Protein AF-A0A0F3M8D0-F1 (afdb_monomer)

Secondary structure (DSSP, 8-state):
-PPP---EEEEEEEEEESSSSEEEEEEEEEEEEE---------GGGSSSSSS---------------------EEEEEEEEEEEEEEEEEEETTEEEEEEEEEEEEEEEEEETTEEEEEEEEEEEEEEEEEEEEEETTEEEEEEEEEEEEPPEEP---SS-----PPEE---EEEEEEEEEE--

pLDDT: mean 71.81, std 22.89, range [28.23, 97.31]

Organism: NCBI:txid1359184

Foldseek 3Di:
DDPDPDKDKDKDWDWDDPDPFKIKIKMKMKIWFPDDQFPPPPPPVPPPPPPDDDDDDDDDDPDDDPVVVPRFRDTKIKIKIKIKMKGFDDDDDQKTKIKIKIKIKMFMWDDTRHFGADTDIWIKIKIKIWMWGCPDPQKIKIKMKMWIFTFWGWTDHPDDDDDDDTDTGGPTDIDIDIDMGGDD

Sequence (184 aa):
MSLTNFSFGIGGSLGAYVNRYFRTEVGAMWLFDITTKPEQSVSNSQKEQQQAGGNDNDLDNNNNSNHKLDSSLLSLNSGVLALRCYLNLIKLGPVS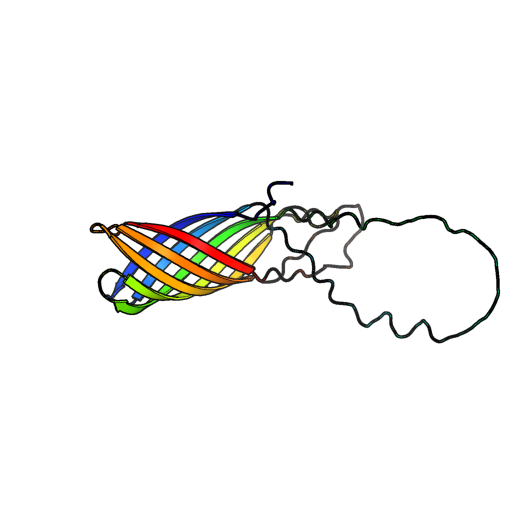IFAGGGVGASYTGGTIEQHKIDYKVGFYKEAMAGISAEVIDEVHLDVEYRYMWIGSITGEDVKDKPYDNFKTYDLNGHTLSLSVRFSF

Structure (mmCIF, N/CA/C/O backbone):
data_AF-A0A0F3M8D0-F1
#
_entry.id   AF-A0A0F3M8D0-F1
#
loop_
_atom_site.group_PDB
_atom_site.id
_atom_site.type_symbol
_atom_site.label_atom_id
_atom_site.label_alt_id
_atom_site.label_comp_id
_atom_site.label_asym_id
_atom_site.label_entity_id
_atom_site.label_seq_id
_atom_site.pdbx_PDB_ins_code
_atom_site.Cartn_x
_atom_site.Cartn_y
_atom_site.Cartn_z
_atom_site.occupancy
_atom_site.B_iso_or_equiv
_atom_site.auth_seq_id
_atom_site.auth_comp_id
_atom_site.auth_asym_id
_atom_site.auth_atom_id
_atom_site.pdbx_PDB_model_num
ATOM 1 N N . MET A 1 1 ? 24.464 20.848 1.822 1.00 29.20 1 MET A N 1
ATOM 2 C CA . MET A 1 1 ? 23.536 19.833 2.363 1.00 29.20 1 MET A CA 1
ATOM 3 C C . MET A 1 1 ? 22.336 19.815 1.426 1.00 29.20 1 MET A C 1
ATOM 5 O O . MET A 1 1 ? 21.530 20.729 1.486 1.00 29.20 1 MET A O 1
ATOM 9 N N . SER A 1 2 ? 22.315 18.907 0.446 1.00 28.91 2 SER A N 1
ATOM 10 C CA . SER A 1 2 ? 21.188 18.810 -0.494 1.00 28.91 2 SER A CA 1
ATOM 11 C C . SER A 1 2 ? 20.011 18.198 0.252 1.00 28.91 2 SER A C 1
ATOM 13 O O . SER A 1 2 ? 20.198 17.143 0.859 1.00 28.91 2 SER A O 1
ATOM 15 N N . LEU A 1 3 ? 18.839 18.843 0.227 1.00 37.53 3 LEU A N 1
ATOM 16 C CA . LEU A 1 3 ? 17.599 18.171 0.608 1.00 37.53 3 LEU A CA 1
ATOM 17 C C . LEU A 1 3 ? 17.501 16.910 -0.255 1.00 37.53 3 LEU A C 1
ATOM 19 O O . LEU A 1 3 ? 17.584 16.962 -1.479 1.00 37.53 3 LEU A O 1
ATOM 23 N N . THR A 1 4 ? 17.477 15.777 0.424 1.00 44.28 4 THR A N 1
ATOM 24 C CA . THR A 1 4 ? 17.427 14.429 -0.125 1.00 44.28 4 THR A CA 1
ATOM 25 C C . THR A 1 4 ? 16.233 14.266 -1.058 1.00 44.28 4 THR A C 1
ATOM 27 O O . THR A 1 4 ? 15.103 14.502 -0.638 1.00 44.28 4 THR A O 1
ATOM 30 N N . ASN A 1 5 ? 16.487 13.807 -2.287 1.00 54.22 5 ASN A N 1
ATOM 31 C CA . ASN A 1 5 ? 15.474 13.235 -3.172 1.00 54.22 5 ASN A CA 1
ATOM 32 C C . ASN A 1 5 ? 14.874 12.005 -2.471 1.00 54.22 5 ASN A C 1
ATOM 34 O O . ASN A 1 5 ? 15.439 10.914 -2.533 1.00 54.22 5 ASN A O 1
ATOM 38 N N . PHE A 1 6 ? 13.796 12.198 -1.714 1.00 60.09 6 PHE A N 1
ATOM 39 C CA . PHE A 1 6 ? 13.052 11.116 -1.080 1.00 60.09 6 PHE A CA 1
ATOM 40 C C . PHE A 1 6 ? 11.869 10.774 -1.977 1.00 60.09 6 PHE A C 1
ATOM 42 O O . PHE A 1 6 ? 11.037 11.638 -2.247 1.00 60.09 6 PHE A O 1
ATOM 49 N N . SER A 1 7 ? 11.799 9.528 -2.442 1.00 73.31 7 SER A N 1
ATOM 50 C CA . SER A 1 7 ? 10.655 9.043 -3.211 1.00 73.31 7 SER A CA 1
ATOM 51 C C . SER A 1 7 ? 9.395 9.148 -2.356 1.00 73.31 7 SER A C 1
ATOM 53 O O . SER A 1 7 ? 9.340 8.600 -1.254 1.00 73.31 7 SER A O 1
ATOM 55 N N . PHE A 1 8 ? 8.378 9.844 -2.849 1.00 81.62 8 PHE A N 1
ATOM 56 C CA . PHE A 1 8 ? 7.106 9.998 -2.151 1.00 81.62 8 PHE A CA 1
ATOM 57 C C . PHE A 1 8 ? 5.952 9.679 -3.091 1.00 81.62 8 PHE A C 1
ATOM 59 O O . PHE A 1 8 ? 6.097 9.666 -4.312 1.00 81.62 8 PHE A O 1
ATOM 66 N N . GLY A 1 9 ? 4.788 9.408 -2.517 1.00 84.00 9 GLY A N 1
ATOM 67 C CA . GLY A 1 9 ? 3.586 9.163 -3.290 1.00 84.00 9 GLY A CA 1
ATOM 68 C C . GLY A 1 9 ? 2.357 9.734 -2.624 1.00 84.00 9 GLY A C 1
ATOM 69 O O . GLY A 1 9 ? 2.339 9.975 -1.418 1.00 84.00 9 GLY A O 1
ATOM 70 N N . ILE A 1 10 ? 1.330 9.949 -3.435 1.00 87.69 10 ILE A N 1
ATOM 71 C CA . ILE A 1 10 ? 0.025 10.433 -2.998 1.00 87.69 10 ILE A CA 1
ATOM 72 C C . ILE A 1 10 ? -1.014 9.464 -3.535 1.00 87.69 10 ILE A C 1
ATOM 74 O O . ILE A 1 10 ? -0.941 9.025 -4.682 1.00 87.69 10 ILE A O 1
ATOM 78 N N . GLY A 1 11 ? -1.978 9.109 -2.699 1.00 90.94 11 GLY A N 1
ATOM 79 C CA . GLY A 1 11 ? -3.020 8.175 -3.073 1.00 90.94 11 GLY A CA 1
ATOM 80 C C . GLY A 1 11 ? -4.259 8.326 -2.217 1.00 90.94 11 GLY A C 1
ATOM 81 O O . GLY A 1 11 ? -4.291 9.095 -1.258 1.00 90.94 11 GLY A O 1
ATOM 82 N N . GLY A 1 12 ? -5.270 7.554 -2.582 1.00 92.44 12 GLY A N 1
ATOM 83 C CA . GLY A 1 12 ? -6.511 7.416 -1.843 1.00 92.44 12 GLY A CA 1
ATOM 84 C C . GLY A 1 12 ? -7.068 6.013 -2.023 1.00 92.44 12 GLY A C 1
ATOM 85 O O . GLY A 1 12 ? -6.749 5.318 -2.993 1.00 92.44 12 GLY A O 1
ATOM 86 N N . SER A 1 13 ? -7.894 5.587 -1.079 1.00 94.00 13 SER A N 1
ATOM 87 C CA . SER A 1 13 ? -8.647 4.345 -1.178 1.00 94.00 13 SER A CA 1
ATOM 88 C C . SER A 1 13 ? -10.097 4.565 -0.788 1.00 94.00 13 SER A C 1
ATOM 90 O O . SER A 1 13 ? -10.433 5.484 -0.042 1.00 94.00 13 SER A O 1
ATOM 92 N N . LEU A 1 14 ? -10.959 3.718 -1.339 1.00 95.19 14 LEU A N 1
ATOM 93 C CA . LEU A 1 14 ? -12.348 3.587 -0.944 1.00 95.19 14 LEU A CA 1
ATOM 94 C C . LEU A 1 14 ? -12.564 2.152 -0.487 1.00 95.19 14 LEU A C 1
ATOM 96 O O . LEU A 1 14 ? -12.151 1.206 -1.163 1.00 95.19 14 LEU A O 1
ATOM 100 N N . GLY A 1 15 ? -13.203 1.990 0.662 1.00 93.25 15 GLY A N 1
ATOM 101 C CA . GLY A 1 15 ? -13.367 0.691 1.282 1.00 93.25 15 GLY A CA 1
ATOM 102 C C . GLY A 1 15 ? -14.710 0.503 1.945 1.00 93.25 15 GLY A C 1
ATOM 103 O O . GLY A 1 15 ? -15.451 1.452 2.179 1.00 93.25 15 GLY A O 1
ATOM 104 N N . ALA A 1 16 ? -14.992 -0.753 2.259 1.00 93.19 16 ALA A N 1
ATOM 105 C CA . ALA A 1 16 ? -16.169 -1.163 2.998 1.00 93.19 16 ALA A CA 1
ATOM 106 C C . ALA A 1 16 ? -15.775 -2.156 4.091 1.00 93.19 16 ALA A C 1
ATOM 108 O O . ALA A 1 16 ? -14.935 -3.041 3.889 1.00 93.19 16 ALA A O 1
ATOM 109 N N . TYR A 1 17 ? -16.416 -2.023 5.248 1.00 90.25 17 TYR A N 1
ATOM 110 C CA . TYR A 1 17 ? -16.380 -3.048 6.279 1.00 90.25 17 TYR A CA 1
ATOM 111 C C . TYR A 1 17 ? -17.356 -4.154 5.898 1.00 90.25 17 TYR A C 1
ATOM 113 O O . TYR A 1 17 ? -18.564 -3.944 5.843 1.00 90.25 17 TYR A O 1
ATOM 121 N N . VAL A 1 18 ? -16.832 -5.351 5.651 1.00 91.00 18 VAL A N 1
ATOM 122 C CA . VAL A 1 18 ? -17.667 -6.544 5.453 1.00 91.00 18 VAL A CA 1
ATOM 123 C C . VAL A 1 18 ? -18.193 -7.028 6.805 1.00 91.00 18 VAL A C 1
ATOM 125 O O . VAL A 1 18 ? -19.304 -7.538 6.909 1.00 91.00 18 VAL A O 1
ATOM 128 N N . ASN A 1 19 ? -17.386 -6.875 7.859 1.00 89.75 19 ASN A N 1
ATOM 129 C CA . ASN A 1 19 ? -17.785 -7.074 9.249 1.00 89.75 19 ASN A CA 1
ATOM 130 C C . ASN A 1 19 ? -16.897 -6.226 10.182 1.00 89.75 19 ASN A C 1
ATOM 132 O O . ASN A 1 19 ? -16.018 -5.500 9.720 1.00 89.75 19 ASN A O 1
ATOM 136 N N . ARG A 1 20 ? -17.080 -6.344 11.508 1.00 83.19 20 ARG A N 1
ATOM 137 C CA . ARG A 1 20 ? -16.347 -5.518 12.494 1.00 83.19 20 ARG A CA 1
ATOM 138 C C . ARG A 1 20 ? -14.819 -5.672 12.462 1.00 83.19 20 ARG A C 1
ATOM 140 O O . ARG A 1 20 ? -14.108 -4.839 13.017 1.00 83.19 20 ARG A O 1
ATOM 147 N N . TYR A 1 21 ? -14.318 -6.762 11.891 1.00 87.62 21 TYR A N 1
ATOM 148 C CA . TYR A 1 21 ? -12.895 -7.081 11.844 1.00 87.62 21 TYR A CA 1
ATOM 149 C C . TYR A 1 21 ? -12.317 -7.023 10.440 1.00 87.62 21 TYR A C 1
ATOM 151 O O . TYR A 1 21 ? -11.113 -6.845 10.306 1.00 87.62 21 TYR A O 1
ATOM 159 N N . PHE A 1 22 ? -13.149 -7.213 9.420 1.00 92.31 22 PHE A N 1
ATOM 160 C CA . PHE A 1 22 ? -12.710 -7.379 8.048 1.00 92.31 22 PHE A CA 1
ATOM 161 C C . PHE A 1 22 ? -13.164 -6.211 7.182 1.00 92.31 22 PHE A C 1
ATOM 163 O O . PHE A 1 22 ? -14.362 -5.934 7.062 1.00 92.31 22 PHE A O 1
ATOM 170 N N . ARG A 1 23 ? -12.192 -5.564 6.547 1.00 93.06 23 ARG A N 1
ATOM 171 C CA . ARG A 1 23 ? -12.390 -4.438 5.636 1.00 93.06 23 ARG A CA 1
ATOM 172 C C . ARG A 1 23 ? -11.741 -4.747 4.298 1.00 93.06 23 ARG A C 1
ATOM 174 O O . ARG A 1 23 ? -10.620 -5.246 4.255 1.00 93.06 23 ARG A O 1
ATOM 181 N N . THR A 1 24 ? -12.422 -4.403 3.219 1.00 95.94 24 THR A N 1
ATOM 182 C CA . THR A 1 24 ? -11.886 -4.472 1.857 1.00 95.94 24 THR A CA 1
ATOM 183 C C . THR A 1 24 ? -11.753 -3.072 1.290 1.00 95.94 24 THR A C 1
ATOM 185 O O . THR A 1 24 ? -12.642 -2.253 1.513 1.00 95.94 24 THR A O 1
ATOM 188 N N . GLU A 1 25 ? -10.694 -2.801 0.537 1.00 95.19 25 GLU A N 1
ATOM 189 C CA . GLU A 1 25 ? -10.463 -1.499 -0.089 1.00 95.19 25 GLU A CA 1
ATOM 190 C C . GLU A 1 25 ? -10.003 -1.634 -1.537 1.00 95.19 25 GLU A C 1
ATOM 192 O O . GLU A 1 25 ? -9.261 -2.551 -1.883 1.00 95.19 25 GLU A O 1
ATOM 197 N N . VAL A 1 26 ? -10.395 -0.673 -2.367 1.00 95.44 26 VAL A N 1
ATOM 198 C CA . VAL A 1 26 ? -9.772 -0.403 -3.662 1.00 95.44 26 VAL A CA 1
ATOM 199 C C . VAL A 1 26 ? -9.043 0.925 -3.544 1.00 95.44 26 VAL A C 1
ATOM 201 O O . VAL A 1 26 ? -9.634 1.924 -3.138 1.00 95.44 26 VAL A O 1
ATOM 204 N N . GLY A 1 27 ? -7.756 0.944 -3.870 1.00 92.25 27 GLY A N 1
ATOM 205 C CA . GLY A 1 27 ? -6.929 2.136 -3.739 1.00 92.25 27 GLY A CA 1
ATOM 206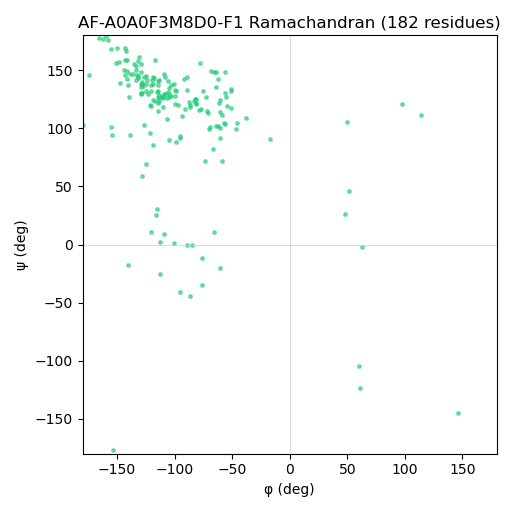 C C . GLY A 1 27 ? -6.102 2.413 -4.975 1.00 92.25 27 GLY A C 1
ATOM 207 O O . GLY A 1 27 ? -5.624 1.488 -5.627 1.00 92.25 27 GLY A O 1
ATOM 208 N N . ALA A 1 28 ? -5.903 3.695 -5.255 1.00 91.50 28 ALA A N 1
ATOM 209 C CA . ALA A 1 28 ? -4.980 4.168 -6.269 1.00 91.50 28 ALA A CA 1
ATOM 210 C C . ALA A 1 28 ? -3.913 5.054 -5.622 1.00 91.50 28 ALA A C 1
ATOM 212 O O . ALA A 1 28 ? -4.196 5.834 -4.710 1.00 91.50 28 ALA A O 1
ATOM 213 N N . MET A 1 29 ? -2.676 4.935 -6.083 1.00 88.19 29 MET A N 1
ATOM 214 C CA . MET A 1 29 ? -1.549 5.728 -5.611 1.00 88.19 29 MET A CA 1
ATOM 215 C C . MET A 1 29 ? -0.659 6.096 -6.787 1.00 88.19 29 MET A C 1
ATOM 217 O O . MET A 1 29 ? -0.443 5.288 -7.684 1.00 88.19 29 MET A O 1
ATOM 221 N N . TRP A 1 30 ? -0.118 7.303 -6.765 1.00 85.12 30 TRP A N 1
ATOM 222 C CA . TRP A 1 30 ? 0.943 7.718 -7.664 1.00 85.12 30 TRP A CA 1
ATOM 223 C C . TRP A 1 30 ? 2.243 7.861 -6.881 1.00 85.12 30 TRP A C 1
ATOM 225 O O . TRP A 1 30 ? 2.263 8.516 -5.840 1.00 85.12 30 TRP A O 1
ATOM 235 N N . LEU A 1 31 ? 3.311 7.241 -7.371 1.00 82.25 31 LEU A N 1
ATOM 236 C CA . LEU A 1 31 ? 4.656 7.265 -6.806 1.00 82.25 31 LEU A CA 1
ATOM 237 C C . LEU A 1 31 ? 5.569 8.115 -7.694 1.00 82.25 31 LEU A C 1
ATOM 239 O O . LEU A 1 31 ? 5.634 7.889 -8.906 1.00 82.25 31 LEU A O 1
ATOM 243 N N . PHE A 1 32 ? 6.281 9.054 -7.075 1.00 79.06 32 PHE A N 1
ATOM 244 C CA . PHE A 1 32 ? 7.227 9.958 -7.718 1.00 79.06 32 PHE A CA 1
ATOM 245 C C . PHE A 1 32 ? 8.671 9.605 -7.359 1.00 79.06 32 PHE A C 1
ATOM 247 O O . PHE A 1 32 ? 8.967 9.234 -6.218 1.00 79.06 32 PHE A O 1
ATOM 254 N N . ASP A 1 33 ? 9.564 9.772 -8.334 1.00 70.38 33 ASP A N 1
ATOM 255 C CA . ASP A 1 33 ? 11.021 9.732 -8.163 1.00 70.38 33 ASP A CA 1
ATOM 256 C C . ASP A 1 33 ? 11.533 8.487 -7.427 1.00 70.38 33 ASP A C 1
ATOM 258 O O . ASP A 1 33 ? 12.364 8.574 -6.517 1.00 70.38 33 ASP A O 1
ATOM 262 N N . ILE A 1 34 ? 11.038 7.305 -7.814 1.00 68.94 34 ILE A N 1
ATOM 263 C CA . ILE A 1 34 ? 11.470 6.020 -7.252 1.00 68.94 34 ILE A CA 1
ATOM 264 C C . ILE A 1 34 ? 12.952 5.821 -7.596 1.00 68.94 34 ILE A C 1
ATOM 266 O O . ILE A 1 34 ? 13.304 5.469 -8.722 1.00 68.94 34 ILE A O 1
ATOM 270 N N . THR A 1 35 ? 13.821 6.069 -6.615 1.00 62.62 35 THR A N 1
ATOM 271 C CA . THR A 1 35 ? 15.276 5.988 -6.770 1.00 62.62 35 THR A CA 1
ATOM 272 C C . THR A 1 35 ? 15.770 4.715 -6.089 1.00 62.62 35 THR A C 1
ATOM 274 O O . THR A 1 35 ? 16.079 4.707 -4.900 1.00 62.62 35 THR A O 1
ATOM 277 N N . THR A 1 36 ? 15.833 3.609 -6.823 1.00 56.06 36 THR A N 1
ATOM 278 C CA . THR A 1 36 ? 16.549 2.400 -6.394 1.00 56.06 36 THR A CA 1
ATOM 279 C C . THR A 1 36 ? 17.995 2.422 -6.898 1.00 56.06 36 THR A C 1
ATOM 281 O O . THR A 1 36 ? 18.307 2.891 -7.990 1.00 56.06 36 THR A O 1
ATOM 284 N N . LYS A 1 37 ? 18.934 1.936 -6.086 1.00 53.50 37 LYS A N 1
ATOM 285 C CA . LYS A 1 37 ? 20.252 1.581 -6.618 1.00 53.50 37 LYS A CA 1
ATOM 286 C C . LYS A 1 37 ? 20.087 0.197 -7.240 1.00 53.50 37 LYS A C 1
ATOM 288 O O . LYS A 1 37 ? 19.665 -0.695 -6.504 1.00 53.50 37 LYS A O 1
ATOM 293 N N . PRO A 1 38 ? 20.363 -0.003 -8.540 1.00 50.06 38 PRO A N 1
ATOM 294 C CA . PRO A 1 38 ? 20.342 -1.342 -9.098 1.00 50.06 38 PRO A CA 1
ATOM 295 C C . PRO A 1 38 ? 21.392 -2.168 -8.355 1.00 50.06 38 PRO A C 1
ATOM 297 O O . PRO A 1 38 ? 22.588 -1.886 -8.436 1.00 50.06 38 PRO A O 1
ATOM 300 N N . GLU A 1 39 ? 20.948 -3.167 -7.597 1.00 42.53 39 GLU A N 1
ATOM 301 C CA . GLU A 1 39 ? 21.851 -4.184 -7.084 1.00 42.53 39 GLU A CA 1
ATOM 302 C C . GLU A 1 39 ? 22.273 -4.994 -8.310 1.00 42.53 39 GLU A C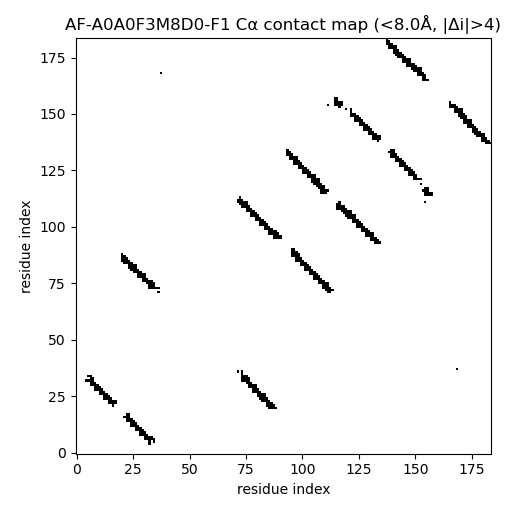 1
ATOM 304 O O . GLU A 1 39 ? 21.499 -5.772 -8.869 1.00 42.53 39 GLU A O 1
ATOM 309 N N . GLN A 1 40 ? 23.462 -4.698 -8.839 1.00 39.59 40 GLN A N 1
ATOM 310 C CA . GLN A 1 40 ? 24.031 -5.493 -9.913 1.00 39.59 40 GLN A CA 1
ATOM 311 C C . GLN A 1 40 ? 24.236 -6.898 -9.353 1.00 39.59 40 GLN A C 1
ATOM 313 O O . GLN A 1 40 ? 25.179 -7.149 -8.604 1.00 39.59 40 GLN A O 1
ATOM 318 N N . SER A 1 41 ? 23.337 -7.813 -9.707 1.00 36.00 41 SER A N 1
ATOM 319 C CA . SER A 1 41 ? 23.579 -9.239 -9.589 1.00 36.00 41 SER A CA 1
ATOM 320 C C . SER A 1 41 ? 24.850 -9.526 -10.377 1.00 36.00 41 SER A C 1
ATOM 322 O O . SER A 1 41 ? 24.876 -9.478 -11.607 1.00 36.00 41 SER A O 1
ATOM 324 N N . VAL A 1 42 ? 25.946 -9.716 -9.644 1.00 32.16 42 VAL A N 1
ATOM 325 C CA . VAL A 1 42 ? 27.249 -10.057 -10.199 1.00 32.16 42 VAL A CA 1
ATOM 326 C C . VAL A 1 42 ? 27.053 -11.340 -10.995 1.00 32.16 42 VAL A C 1
ATOM 328 O O . VAL A 1 42 ? 26.867 -12.418 -10.432 1.00 32.16 42 VAL A O 1
ATOM 331 N N . SER A 1 43 ? 27.031 -11.206 -12.319 1.00 31.08 43 SER A N 1
ATOM 332 C CA . SER A 1 43 ? 27.084 -12.342 -13.222 1.00 31.08 43 SER A CA 1
ATOM 333 C C . SER A 1 43 ? 28.383 -13.084 -12.924 1.00 31.08 43 SER A C 1
ATOM 335 O O . SER A 1 43 ? 29.477 -12.578 -13.172 1.00 31.08 43 SER A O 1
ATOM 337 N N . ASN A 1 44 ? 28.266 -14.289 -12.368 1.00 35.81 44 ASN A N 1
ATOM 33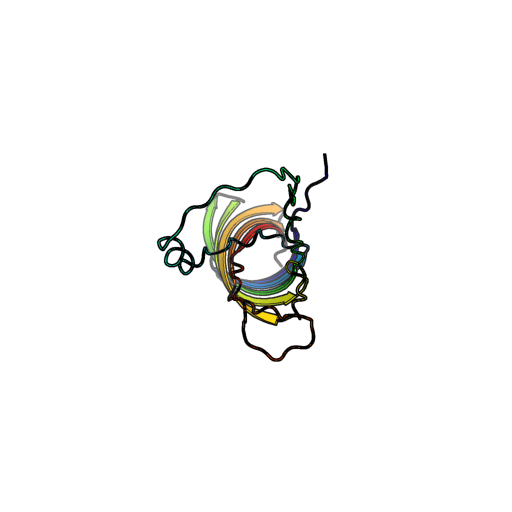8 C CA . ASN A 1 44 ? 29.395 -15.173 -12.072 1.00 35.81 44 ASN A CA 1
ATOM 339 C C . ASN A 1 44 ? 30.120 -15.682 -13.336 1.00 35.81 44 ASN A C 1
ATOM 341 O O . ASN A 1 44 ? 30.975 -16.556 -13.239 1.00 35.81 44 ASN A O 1
ATOM 345 N N . SER A 1 45 ? 29.841 -15.135 -14.520 1.00 36.97 45 SER A N 1
ATOM 346 C CA . SER A 1 45 ? 30.451 -15.564 -15.780 1.00 36.97 45 SER A CA 1
ATOM 347 C C . SER A 1 45 ? 31.807 -14.915 -16.093 1.00 36.97 45 SER A C 1
ATOM 349 O O . SER A 1 45 ? 32.397 -15.243 -17.115 1.00 36.97 45 SER A O 1
ATOM 351 N N . GLN A 1 46 ? 32.341 -14.022 -15.248 1.00 36.62 46 GLN A N 1
ATOM 352 C CA . GLN A 1 46 ? 33.644 -13.371 -15.495 1.00 36.62 46 GLN A CA 1
ATOM 353 C C . GLN A 1 46 ? 34.837 -13.954 -14.716 1.00 36.62 46 GLN A C 1
ATOM 355 O O . GLN A 1 46 ? 35.956 -13.477 -14.887 1.00 36.62 46 GLN A O 1
ATOM 360 N N . LYS A 1 47 ? 34.656 -15.003 -13.900 1.00 36.00 47 LYS A N 1
ATOM 361 C CA . LYS A 1 47 ? 35.766 -15.600 -13.126 1.00 36.00 47 LYS A CA 1
ATOM 362 C C . LYS A 1 47 ? 36.554 -16.719 -13.818 1.00 36.00 47 LYS A C 1
ATOM 364 O O . LYS A 1 47 ? 37.531 -17.174 -13.238 1.00 36.00 47 LYS A O 1
ATOM 369 N N . GLU A 1 48 ? 36.222 -17.115 -15.047 1.00 34.72 48 GLU A N 1
ATOM 370 C CA . GLU A 1 48 ? 36.912 -18.236 -15.723 1.00 34.72 48 GLU A CA 1
ATOM 371 C C . GLU A 1 48 ? 37.831 -17.856 -16.900 1.00 34.72 48 GLU A C 1
ATOM 373 O O . GLU A 1 48 ? 38.361 -18.744 -17.557 1.00 34.72 48 GLU A O 1
ATOM 378 N N . GLN A 1 49 ? 38.118 -16.570 -17.154 1.00 37.56 49 GLN A N 1
ATOM 379 C CA . GLN A 1 49 ? 39.039 -16.182 -18.247 1.00 37.56 49 GLN A CA 1
ATOM 380 C C . GLN A 1 49 ? 40.287 -15.377 -17.846 1.00 37.56 49 GLN A C 1
ATOM 382 O O . GLN A 1 4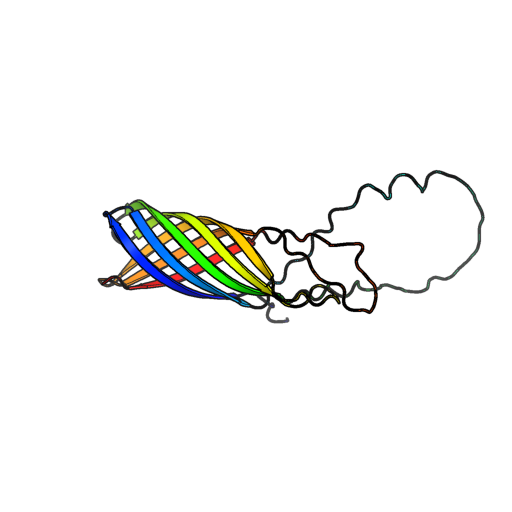9 ? 41.018 -14.925 -18.719 1.00 37.56 49 GLN A O 1
ATOM 387 N N . GLN A 1 50 ? 40.612 -15.249 -16.555 1.00 39.66 50 GLN A N 1
ATOM 388 C CA . GLN A 1 50 ? 41.844 -14.566 -16.101 1.00 39.66 50 GLN A CA 1
ATOM 389 C C . GLN A 1 50 ? 42.854 -15.480 -15.386 1.00 39.66 50 GLN A C 1
ATOM 391 O O . GLN A 1 50 ? 43.631 -15.036 -14.546 1.00 39.66 50 GLN A O 1
ATOM 396 N N . GLN A 1 51 ? 42.894 -16.762 -15.749 1.00 37.88 51 GLN A N 1
ATOM 397 C CA . GLN A 1 51 ? 44.001 -17.661 -15.399 1.00 37.88 51 GLN A CA 1
ATOM 398 C C . GLN A 1 51 ? 44.540 -18.368 -16.646 1.00 37.88 51 GLN A C 1
ATOM 400 O O . GLN A 1 51 ? 44.545 -19.588 -16.741 1.00 37.88 51 GLN A O 1
ATOM 405 N N . ALA A 1 52 ? 45.006 -17.594 -17.625 1.00 36.72 52 ALA A N 1
ATOM 406 C CA . ALA A 1 52 ? 45.878 -18.123 -18.666 1.00 36.72 52 ALA A CA 1
ATOM 407 C C . ALA A 1 52 ? 46.766 -17.020 -19.264 1.00 36.72 52 ALA A C 1
ATOM 409 O O . ALA A 1 52 ? 46.377 -16.352 -20.212 1.00 36.72 52 ALA A O 1
ATOM 410 N N . GLY A 1 53 ? 47.985 -16.898 -18.728 1.00 30.34 53 GLY A N 1
ATOM 411 C CA . GLY A 1 53 ? 49.176 -16.599 -19.532 1.00 30.34 53 GLY A CA 1
ATOM 412 C C . GLY A 1 53 ? 49.665 -15.148 -19.627 1.00 30.34 53 GLY A C 1
ATOM 413 O O . GLY A 1 53 ? 49.010 -14.304 -20.222 1.00 30.34 53 GLY A O 1
ATOM 414 N N . GLY A 1 54 ? 50.916 -14.943 -19.191 1.00 28.23 54 GLY A N 1
ATOM 415 C CA . GLY A 1 54 ? 51.883 -14.101 -19.911 1.00 28.23 54 GLY A CA 1
ATOM 416 C C . GLY A 1 54 ? 52.342 -12.818 -19.216 1.00 28.23 54 GLY A C 1
ATOM 417 O O . GLY A 1 54 ? 51.576 -11.873 -19.090 1.00 28.23 54 GLY A O 1
ATOM 418 N N . ASN A 1 55 ? 53.620 -12.795 -18.822 1.00 38.28 55 ASN A N 1
ATOM 419 C CA . ASN A 1 55 ? 54.385 -11.601 -18.446 1.00 38.28 55 ASN A CA 1
ATOM 420 C C . ASN A 1 55 ? 54.537 -10.641 -19.640 1.00 38.28 55 ASN A C 1
ATOM 422 O O . ASN A 1 55 ? 54.683 -11.121 -20.758 1.00 38.28 55 ASN A O 1
ATOM 426 N N . ASP A 1 56 ? 54.592 -9.328 -19.384 1.00 35.97 56 ASP A N 1
ATOM 427 C CA . ASP A 1 56 ? 55.755 -8.476 -19.699 1.00 35.97 56 ASP A CA 1
ATOM 428 C C . ASP A 1 56 ? 55.565 -7.048 -19.148 1.00 35.97 56 ASP A C 1
ATOM 430 O O . ASP A 1 56 ? 54.451 -6.542 -19.021 1.00 35.97 56 ASP A O 1
ATOM 434 N N . ASN A 1 57 ? 56.684 -6.443 -18.737 1.00 42.44 57 ASN A N 1
ATOM 435 C CA . ASN A 1 57 ? 56.783 -5.111 -18.142 1.00 42.44 57 ASN A CA 1
ATOM 436 C C . ASN A 1 57 ? 56.635 -4.015 -19.205 1.00 42.44 57 ASN A C 1
ATOM 438 O O . ASN A 1 57 ? 57.398 -4.026 -20.165 1.00 42.44 57 ASN A O 1
ATOM 442 N N . ASP A 1 58 ? 55.795 -3.008 -18.953 1.00 35.09 58 ASP A N 1
ATOM 443 C CA . ASP A 1 58 ? 55.985 -1.672 -19.523 1.00 35.09 58 ASP A CA 1
ATOM 444 C C . ASP A 1 58 ? 55.480 -0.573 -18.575 1.00 35.09 58 ASP A C 1
ATOM 446 O O . ASP A 1 58 ? 54.475 -0.713 -17.874 1.00 35.09 58 ASP A O 1
ATOM 450 N N . LEU A 1 59 ? 56.276 0.493 -18.527 1.00 41.72 59 LEU A N 1
ATOM 451 C CA . LEU A 1 59 ? 56.186 1.668 -17.665 1.00 41.72 59 LEU A CA 1
ATOM 452 C C . LEU A 1 59 ? 54.972 2.566 -17.976 1.00 41.72 59 LEU A C 1
ATOM 454 O O . LEU A 1 59 ? 54.597 2.756 -19.127 1.00 41.72 59 LEU A O 1
ATOM 458 N N . ASP A 1 60 ? 54.485 3.212 -16.912 1.00 34.09 60 ASP A N 1
ATOM 459 C CA . ASP A 1 60 ? 53.853 4.536 -16.846 1.00 34.09 60 ASP A CA 1
ATOM 460 C C . ASP A 1 60 ? 52.712 4.892 -17.819 1.00 34.09 60 ASP A C 1
ATOM 462 O O . ASP A 1 60 ? 52.931 5.386 -18.922 1.00 34.09 60 ASP A O 1
ATOM 466 N N . ASN A 1 61 ? 51.478 4.914 -17.295 1.00 33.16 61 ASN A N 1
ATOM 467 C CA . ASN A 1 61 ? 50.687 6.149 -17.355 1.00 33.16 61 ASN A CA 1
ATOM 468 C C . ASN A 1 61 ? 49.632 6.196 -16.241 1.00 33.16 61 ASN A C 1
ATOM 470 O O . ASN A 1 61 ? 48.560 5.596 -16.326 1.00 33.16 61 ASN A O 1
ATOM 474 N N . ASN A 1 62 ? 49.944 6.948 -15.186 1.00 41.72 62 ASN A N 1
ATOM 475 C CA . ASN A 1 62 ? 49.025 7.302 -14.114 1.00 41.72 62 ASN A CA 1
ATOM 476 C C . ASN A 1 62 ? 48.033 8.361 -14.626 1.00 41.72 62 ASN A C 1
ATOM 478 O O . ASN A 1 62 ? 48.113 9.536 -14.272 1.00 41.72 62 ASN A O 1
ATOM 482 N N . ASN A 1 63 ? 47.111 7.947 -15.496 1.00 33.28 63 ASN A N 1
ATOM 483 C CA . ASN A 1 63 ? 45.995 8.774 -15.926 1.00 33.28 63 ASN A CA 1
ATOM 484 C C . ASN A 1 63 ? 44.773 8.457 -15.072 1.00 33.28 63 ASN A C 1
ATOM 486 O O . ASN A 1 63 ? 43.987 7.549 -15.336 1.00 33.28 63 ASN A O 1
ATOM 490 N N . ASN A 1 64 ? 44.666 9.274 -14.028 1.00 44.38 64 ASN A N 1
ATOM 491 C CA . ASN A 1 64 ? 43.452 9.723 -13.372 1.00 44.38 64 ASN A CA 1
ATOM 492 C C . ASN A 1 64 ? 42.190 9.518 -14.232 1.00 44.38 64 ASN A C 1
ATOM 494 O O . ASN A 1 64 ? 41.765 10.391 -14.983 1.00 44.38 64 ASN A O 1
ATOM 498 N N . SER A 1 65 ? 41.564 8.363 -14.068 1.00 34.69 65 SER A N 1
ATOM 499 C CA . SER A 1 65 ? 40.143 8.189 -14.313 1.00 34.69 65 SER A CA 1
ATOM 500 C C . SER A 1 65 ? 39.555 7.612 -13.038 1.00 34.69 65 SER A C 1
ATOM 502 O O . SER A 1 65 ? 39.055 6.493 -12.976 1.00 34.69 65 SER A O 1
ATOM 504 N N . ASN A 1 66 ? 39.537 8.456 -12.003 1.00 32.25 66 ASN A N 1
ATOM 505 C CA . ASN A 1 66 ? 38.363 8.510 -11.145 1.00 32.25 66 ASN A CA 1
ATOM 506 C C . ASN A 1 66 ? 37.173 8.875 -12.046 1.00 32.25 66 ASN A C 1
ATOM 508 O O . ASN A 1 66 ? 36.666 9.996 -12.009 1.00 32.25 66 ASN A O 1
ATOM 512 N N . HIS A 1 67 ? 36.738 7.925 -12.881 1.00 30.45 67 HIS A N 1
ATOM 513 C CA . HIS A 1 67 ? 35.393 7.883 -13.403 1.00 30.45 67 HIS A CA 1
ATOM 514 C C . HIS A 1 67 ? 34.566 7.613 -12.159 1.00 30.45 67 HIS A C 1
ATOM 516 O O . HIS A 1 67 ? 34.282 6.478 -11.783 1.00 30.45 67 HIS A O 1
ATOM 522 N N . LYS A 1 68 ? 34.307 8.706 -11.438 1.00 31.41 68 LYS A N 1
ATOM 523 C CA . LYS A 1 68 ? 33.203 8.854 -10.518 1.00 31.41 68 LYS A CA 1
ATOM 524 C C . LYS A 1 68 ? 32.046 8.313 -11.337 1.00 31.41 68 LYS A C 1
ATOM 526 O O . LYS A 1 68 ? 31.668 8.925 -12.330 1.00 31.41 68 LYS A O 1
ATOM 531 N N . LEU A 1 69 ? 31.705 7.055 -11.074 1.00 33.75 69 LEU A N 1
ATOM 532 C CA . LEU A 1 69 ? 30.686 6.330 -11.798 1.00 33.75 69 LEU A CA 1
ATOM 533 C C . LEU A 1 69 ? 29.450 7.174 -11.546 1.00 33.75 69 LEU A C 1
ATOM 535 O O . LEU A 1 69 ? 28.967 7.216 -10.410 1.00 33.75 69 LEU A O 1
ATOM 539 N N . ASP A 1 70 ? 29.099 7.990 -12.542 1.00 34.75 70 ASP A N 1
ATOM 540 C CA . ASP A 1 70 ? 27.991 8.914 -12.454 1.00 34.75 70 ASP A CA 1
ATOM 541 C C . ASP A 1 70 ? 26.823 8.077 -11.984 1.00 34.75 70 ASP A C 1
ATOM 543 O O . ASP A 1 70 ? 26.480 7.064 -12.595 1.00 34.75 70 ASP A O 1
ATOM 547 N N . SER A 1 71 ? 26.333 8.446 -10.804 1.00 41.94 71 SER A N 1
ATOM 548 C CA . SER A 1 71 ? 25.173 7.863 -10.161 1.00 41.94 71 SER A CA 1
ATOM 549 C C . SER A 1 71 ? 24.151 7.558 -11.241 1.00 41.94 71 SER A C 1
ATOM 551 O O . SER A 1 71 ? 23.622 8.498 -11.835 1.00 41.94 71 SER A O 1
ATOM 553 N N . SER A 1 72 ? 23.946 6.270 -11.526 1.00 49.38 72 SER A N 1
ATOM 554 C CA . SER A 1 72 ? 22.947 5.784 -12.469 1.00 49.38 72 SER A CA 1
ATOM 555 C C . SER A 1 72 ? 21.651 6.529 -12.177 1.00 49.38 72 SER A C 1
ATOM 557 O O . SER A 1 72 ? 21.032 6.301 -11.135 1.00 49.38 72 SER A O 1
ATOM 559 N N . LEU A 1 73 ? 21.316 7.496 -13.029 1.00 54.25 73 LEU A N 1
ATOM 560 C CA . LEU A 1 73 ? 20.165 8.364 -12.846 1.00 54.25 73 LEU A CA 1
ATOM 561 C C . LEU A 1 73 ? 18.941 7.477 -13.050 1.00 54.25 73 LEU A C 1
ATOM 563 O O . LEU A 1 73 ? 18.617 7.090 -14.169 1.00 54.25 73 LEU A O 1
ATOM 567 N N . LEU A 1 74 ? 18.337 7.064 -11.940 1.00 62.03 74 LEU A N 1
ATOM 568 C CA . LEU A 1 74 ? 17.108 6.295 -11.927 1.00 62.03 74 LEU A CA 1
ATOM 569 C C . LEU A 1 74 ? 15.989 7.223 -11.468 1.00 62.03 74 LEU A C 1
ATOM 571 O O . LEU A 1 74 ? 15.939 7.599 -10.300 1.00 62.03 74 LEU A O 1
ATOM 575 N N . SER A 1 75 ? 15.119 7.607 -12.397 1.00 71.44 75 SER A N 1
ATOM 576 C CA . SER A 1 75 ? 13.899 8.364 -12.110 1.00 71.44 75 SER A CA 1
ATOM 577 C C . SER A 1 75 ? 12.738 7.597 -12.720 1.00 71.44 75 SER A C 1
ATOM 579 O O . SER A 1 75 ? 12.551 7.575 -13.939 1.00 71.44 75 SER A O 1
ATOM 581 N N . LEU A 1 76 ? 12.003 6.897 -11.860 1.00 73.50 76 LEU A N 1
ATOM 582 C CA . LEU A 1 76 ? 10.814 6.142 -12.228 1.00 73.50 76 LEU A CA 1
ATOM 583 C C . LEU A 1 76 ? 9.590 6.775 -11.568 1.00 73.50 76 LEU A C 1
ATOM 585 O O . LEU A 1 76 ? 9.609 7.108 -10.382 1.00 73.50 76 LEU A O 1
ATOM 589 N N . ASN A 1 77 ? 8.514 6.881 -12.340 1.00 80.88 77 ASN A N 1
ATOM 590 C CA . ASN A 1 77 ? 7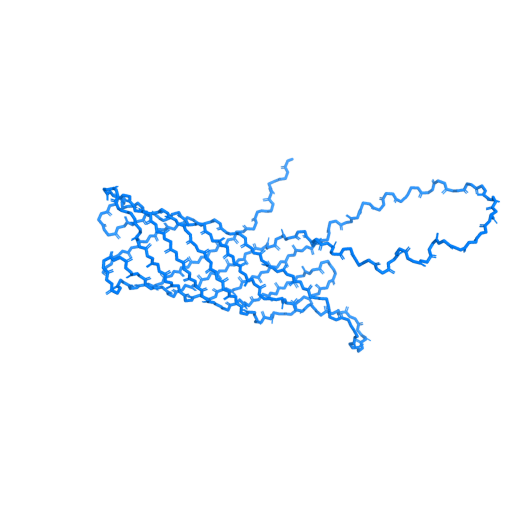.189 7.249 -11.865 1.00 80.88 77 ASN A CA 1
ATOM 591 C C . ASN A 1 77 ? 6.255 6.056 -12.052 1.00 80.88 77 ASN A C 1
ATOM 593 O O . ASN A 1 77 ? 6.328 5.360 -13.069 1.00 80.88 77 ASN A O 1
ATOM 597 N N . SER A 1 78 ? 5.372 5.819 -11.086 1.00 81.88 78 SER A N 1
ATOM 598 C CA . SER A 1 78 ? 4.464 4.674 -11.135 1.00 81.88 78 SER A CA 1
ATOM 599 C C . SER A 1 78 ? 3.065 5.035 -10.661 1.00 81.88 78 SER A C 1
ATOM 601 O O . SER A 1 78 ? 2.886 5.545 -9.556 1.00 81.88 78 SER A O 1
ATOM 603 N N . GLY A 1 79 ? 2.069 4.737 -11.492 1.00 85.31 79 GLY A N 1
ATOM 604 C CA . GLY A 1 79 ? 0.672 4.688 -11.078 1.00 85.31 79 GLY A CA 1
ATOM 605 C C . GLY A 1 79 ? 0.335 3.286 -10.585 1.00 85.31 79 GLY A C 1
ATOM 606 O O . GLY A 1 79 ? 0.669 2.308 -11.240 1.00 85.31 79 GLY A O 1
ATOM 607 N N . VAL A 1 80 ? -0.323 3.170 -9.442 1.00 86.44 80 VAL A N 1
ATOM 608 C CA . VAL A 1 80 ? -0.572 1.903 -8.754 1.00 86.44 80 VAL A CA 1
ATOM 609 C C . VAL A 1 80 ? -2.057 1.796 -8.437 1.00 86.44 80 VAL A C 1
ATOM 611 O O . VAL A 1 80 ? -2.622 2.725 -7.868 1.00 86.44 80 VAL A O 1
ATOM 614 N N . LEU A 1 81 ? -2.682 0.668 -8.772 1.00 91.25 81 LEU A N 1
ATOM 615 C CA . LEU A 1 81 ? -4.059 0.327 -8.415 1.00 91.25 81 LEU A CA 1
ATOM 616 C C . LEU A 1 81 ? -4.069 -1.005 -7.662 1.00 91.25 81 LEU A C 1
ATOM 618 O O . LEU A 1 81 ? -3.518 -1.986 -8.157 1.00 91.25 81 LEU A O 1
ATOM 622 N N . ALA A 1 82 ? -4.721 -1.053 -6.502 1.00 93.50 82 ALA A N 1
ATOM 623 C CA . ALA A 1 82 ? -4.726 -2.211 -5.614 1.00 93.50 82 ALA A CA 1
ATOM 624 C C . ALA A 1 82 ? -6.135 -2.575 -5.144 1.00 93.50 82 ALA A C 1
ATOM 626 O O . ALA A 1 82 ? -6.928 -1.691 -4.816 1.00 93.50 82 ALA A O 1
ATOM 627 N N . LEU A 1 83 ? -6.393 -3.875 -5.016 1.00 96.25 83 LEU A N 1
ATOM 628 C CA . LEU A 1 83 ? -7.456 -4.433 -4.188 1.00 96.25 83 LEU A CA 1
ATOM 629 C C . LEU A 1 83 ? -6.828 -4.987 -2.907 1.00 96.25 83 LEU A C 1
ATOM 631 O O . LEU A 1 83 ? -5.890 -5.787 -2.967 1.00 96.25 83 LEU A O 1
ATOM 635 N N . ARG A 1 84 ? -7.354 -4.578 -1.754 1.00 95.88 84 ARG A N 1
ATOM 636 C CA . ARG A 1 84 ? -6.794 -4.865 -0.432 1.00 95.88 84 ARG A CA 1
ATOM 637 C C . ARG A 1 84 ? -7.834 -5.443 0.502 1.00 95.88 84 ARG A C 1
ATOM 639 O O . ARG A 1 84 ? -9.006 -5.075 0.456 1.00 95.88 84 ARG A O 1
ATOM 646 N N . CYS A 1 85 ? -7.364 -6.290 1.401 1.00 96.19 85 CYS A N 1
ATOM 647 C CA . CYS A 1 85 ? -8.137 -6.847 2.494 1.00 96.19 85 CYS A CA 1
ATOM 648 C C . CYS A 1 85 ? -7.377 -6.641 3.802 1.00 96.19 85 CYS A C 1
ATOM 650 O O . CYS A 1 85 ? -6.169 -6.868 3.873 1.00 96.19 85 CYS A O 1
ATOM 652 N N . TYR A 1 86 ? -8.108 -6.266 4.841 1.00 95.81 86 TYR A N 1
ATOM 653 C CA . TYR A 1 86 ? -7.591 -5.923 6.154 1.00 95.81 86 TYR A CA 1
ATOM 654 C C . TYR A 1 86 ? -8.315 -6.711 7.229 1.00 95.81 86 TYR A C 1
ATOM 656 O O . TYR A 1 86 ? -9.538 -6.850 7.189 1.00 95.81 86 TYR A O 1
ATOM 664 N N . LEU A 1 87 ? -7.554 -7.163 8.217 1.00 95.38 87 LEU A N 1
ATOM 665 C CA . LEU A 1 87 ? -8.039 -7.792 9.429 1.00 95.38 87 LEU A CA 1
ATOM 666 C C . LEU A 1 87 ? -7.573 -6.980 10.640 1.00 95.38 87 LEU A C 1
ATOM 668 O O . LEU A 1 87 ? -6.374 -6.850 10.892 1.00 95.38 87 LEU A O 1
ATOM 672 N N . ASN A 1 88 ? -8.526 -6.469 11.414 1.00 92.75 88 ASN A N 1
ATOM 673 C CA . ASN A 1 88 ? -8.261 -5.886 12.724 1.00 92.75 88 ASN A CA 1
ATOM 674 C C . ASN A 1 88 ? -7.905 -7.009 13.702 1.00 92.75 88 ASN A C 1
ATOM 676 O O . ASN A 1 88 ? -8.751 -7.840 14.035 1.00 92.75 88 ASN A O 1
ATOM 680 N N . LEU A 1 89 ? -6.654 -7.023 14.159 1.00 92.00 89 LEU A N 1
ATOM 681 C CA . LEU A 1 89 ? -6.119 -8.054 15.046 1.00 92.00 89 LEU A CA 1
ATOM 682 C C . LEU A 1 89 ? -6.395 -7.727 16.513 1.00 92.00 89 LEU A C 1
ATOM 684 O O . LEU A 1 89 ? -6.785 -8.596 17.288 1.00 92.00 89 LEU A O 1
ATOM 688 N N . ILE A 1 90 ? -6.175 -6.469 16.900 1.00 91.75 90 ILE A N 1
ATOM 689 C CA . ILE A 1 90 ? -6.270 -6.008 18.288 1.00 91.75 90 ILE A CA 1
ATOM 690 C C . ILE A 1 90 ? -6.919 -4.622 18.300 1.00 91.75 90 ILE A C 1
ATOM 692 O O . ILE A 1 90 ? -6.558 -3.770 17.491 1.00 91.75 90 ILE A O 1
ATOM 696 N N . LYS A 1 91 ? -7.840 -4.379 19.241 1.00 87.75 91 LYS A N 1
ATOM 697 C CA . LYS A 1 91 ? -8.386 -3.047 19.543 1.00 87.75 91 LYS A CA 1
ATOM 698 C C . LYS A 1 91 ? -8.111 -2.698 21.009 1.00 87.75 91 LYS A C 1
ATOM 700 O O . LYS A 1 91 ? -8.558 -3.409 21.905 1.00 87.75 91 LYS A O 1
ATOM 705 N N . LEU A 1 92 ? -7.375 -1.614 21.236 1.00 89.12 92 LEU A N 1
ATOM 706 C CA . LEU A 1 92 ? -7.009 -1.052 22.536 1.00 89.12 92 LEU A CA 1
ATOM 707 C C . LEU A 1 92 ? -7.581 0.370 22.629 1.00 89.12 92 LEU A C 1
ATOM 709 O O . LEU A 1 92 ? -6.919 1.351 22.289 1.00 89.12 92 LEU A O 1
ATOM 713 N N . GLY A 1 93 ? -8.841 0.480 23.055 1.00 87.12 93 GLY A N 1
ATOM 714 C CA . GLY A 1 93 ? -9.549 1.762 23.095 1.00 87.12 93 GLY A CA 1
ATOM 715 C C . GLY A 1 93 ? -9.665 2.391 21.694 1.00 87.12 93 GLY A C 1
ATOM 716 O O . GLY A 1 93 ? -10.203 1.723 20.803 1.00 87.12 93 GLY A O 1
ATOM 717 N N . PRO A 1 94 ? -9.175 3.632 21.483 1.00 89.94 94 PRO A N 1
ATOM 718 C CA . PRO A 1 94 ? -9.231 4.307 20.184 1.00 89.94 94 PRO A CA 1
ATOM 719 C C . PRO A 1 94 ? -8.190 3.780 19.186 1.00 89.94 94 PRO A C 1
ATOM 721 O O . PRO A 1 94 ? -8.256 4.104 18.005 1.00 89.94 94 PRO A O 1
ATOM 724 N N . VAL A 1 95 ? -7.221 2.975 19.635 1.00 93.25 95 VAL A N 1
ATOM 725 C CA . VAL A 1 95 ? -6.147 2.449 18.788 1.00 93.25 95 VAL A CA 1
ATOM 726 C C . VAL A 1 95 ? -6.452 1.011 18.387 1.00 93.25 95 VAL A C 1
ATOM 728 O O . VAL A 1 95 ? -6.870 0.190 19.202 1.00 93.25 95 VAL A O 1
ATOM 731 N N . SER A 1 96 ? -6.202 0.671 17.131 1.00 92.62 96 SER A N 1
ATOM 732 C CA . SER A 1 96 ? -6.304 -0.685 16.608 1.00 92.62 96 SER A CA 1
ATOM 733 C C . SER A 1 96 ? -5.069 -1.058 15.803 1.00 92.62 96 SER A C 1
ATOM 735 O O . SER A 1 96 ? -4.468 -0.218 15.141 1.00 92.62 96 SER A O 1
ATOM 737 N N . ILE A 1 97 ? -4.680 -2.325 15.891 1.00 95.69 97 ILE A N 1
ATOM 738 C CA . ILE A 1 97 ? -3.600 -2.914 15.103 1.00 95.69 97 ILE A CA 1
ATOM 739 C C . ILE A 1 97 ? -4.247 -3.794 14.045 1.00 95.69 97 ILE A C 1
ATOM 741 O O . ILE A 1 97 ? -5.101 -4.632 14.362 1.00 95.69 97 ILE A O 1
ATOM 745 N N . PHE A 1 98 ? -3.819 -3.627 12.802 1.00 95.19 98 PHE A N 1
ATOM 746 C CA . PHE A 1 98 ? -4.332 -4.378 11.670 1.00 95.19 98 PHE A CA 1
ATOM 747 C C . PHE A 1 98 ? -3.203 -4.992 10.848 1.00 95.19 98 PHE A C 1
ATOM 749 O O . PHE A 1 98 ? -2.072 -4.503 10.823 1.00 95.19 98 PHE A O 1
ATOM 756 N N . ALA A 1 99 ? -3.539 -6.067 10.150 1.00 97.31 99 ALA A N 1
ATOM 757 C CA . ALA A 1 99 ? -2.710 -6.652 9.108 1.00 97.31 99 ALA A CA 1
ATOM 758 C C . ALA A 1 99 ? -3.561 -6.905 7.868 1.00 97.31 99 ALA A C 1
ATOM 760 O O . ALA A 1 99 ? -4.785 -7.008 7.949 1.00 97.31 99 ALA A O 1
ATOM 761 N N . GLY A 1 100 ? -2.921 -6.999 6.714 1.00 96.12 100 GLY A N 1
ATOM 762 C CA . GLY A 1 100 ? -3.627 -7.155 5.460 1.00 96.12 100 GLY A CA 1
ATOM 763 C C . GLY A 1 100 ? -2.752 -7.657 4.330 1.00 96.12 100 GLY A C 1
ATOM 764 O O . GLY A 1 100 ? -1.539 -7.845 4.458 1.00 96.12 100 GLY A O 1
ATOM 765 N N . GLY A 1 101 ? -3.410 -7.857 3.203 1.00 96.38 101 GLY A N 1
ATOM 766 C CA . GLY A 1 101 ? -2.795 -8.285 1.964 1.00 96.38 101 GLY A CA 1
ATOM 767 C C . GLY A 1 101 ? -3.582 -7.750 0.784 1.00 96.38 101 GLY A C 1
ATOM 768 O O . GLY A 1 101 ? -4.773 -7.452 0.897 1.00 96.38 101 GLY A O 1
ATOM 769 N N . GLY A 1 102 ? -2.910 -7.633 -0.350 1.00 95.19 102 GLY A N 1
ATOM 770 C CA . GLY A 1 102 ? -3.525 -7.126 -1.561 1.00 95.19 102 GLY A CA 1
ATOM 771 C C . GLY A 1 102 ? -2.835 -7.614 -2.817 1.00 95.19 102 GLY A C 1
ATOM 772 O O . GLY A 1 102 ? -1.742 -8.187 -2.789 1.00 95.19 102 GLY A O 1
ATOM 773 N N . VAL A 1 103 ? -3.508 -7.373 -3.930 1.00 94.31 103 VAL A N 1
ATOM 774 C CA . VAL A 1 103 ? -2.973 -7.549 -5.276 1.00 94.31 103 VAL A CA 1
ATOM 775 C C . VAL A 1 103 ? -3.318 -6.321 -6.091 1.00 94.31 103 VAL A C 1
ATOM 777 O O . VAL A 1 103 ? -4.339 -5.672 -5.862 1.00 94.31 103 VAL A O 1
ATOM 780 N N . GLY A 1 104 ? -2.468 -5.996 -7.049 1.00 91.81 104 GLY A N 1
ATOM 781 C CA . GLY A 1 104 ? -2.657 -4.806 -7.847 1.00 91.81 104 GLY A CA 1
ATOM 782 C C . GLY A 1 104 ? -1.912 -4.839 -9.162 1.00 91.81 104 GLY A C 1
ATOM 783 O O . GLY A 1 104 ? -1.205 -5.795 -9.493 1.00 91.81 104 GLY A O 1
ATOM 784 N N . ALA A 1 105 ? -2.094 -3.758 -9.902 1.00 89.06 105 ALA A N 1
ATOM 785 C CA . ALA A 1 105 ? -1.360 -3.455 -11.111 1.00 89.06 105 ALA A CA 1
ATOM 786 C C . ALA A 1 105 ? -0.632 -2.121 -10.933 1.00 89.06 105 ALA A C 1
ATOM 788 O O . ALA A 1 105 ? -1.188 -1.160 -10.399 1.00 89.06 105 ALA A O 1
ATOM 789 N N . SER A 1 106 ? 0.616 -2.069 -11.370 1.00 86.25 106 SER A N 1
ATOM 790 C CA . SER A 1 106 ? 1.409 -0.858 -11.485 1.00 86.25 106 SER A CA 1
ATOM 791 C C . SER A 1 106 ? 1.604 -0.520 -12.957 1.00 86.25 106 SER A C 1
ATOM 793 O O . SER A 1 106 ? 1.692 -1.405 -13.802 1.00 86.25 106 SER A O 1
ATOM 795 N N . TYR A 1 107 ? 1.657 0.765 -13.269 1.00 84.31 107 TYR A N 1
ATOM 796 C CA . TYR A 1 107 ? 1.981 1.313 -14.574 1.00 84.31 107 TYR A CA 1
ATOM 797 C C . TYR A 1 107 ? 3.199 2.206 -14.387 1.00 84.31 107 TYR A C 1
ATOM 799 O O . TYR A 1 107 ? 3.083 3.349 -13.939 1.00 84.31 107 TYR A O 1
ATOM 807 N N . THR A 1 108 ? 4.374 1.643 -14.653 1.00 80.38 108 THR A N 1
ATOM 808 C CA . THR A 1 108 ? 5.662 2.254 -14.307 1.00 80.38 108 THR A CA 1
ATOM 809 C C . THR A 1 108 ? 6.422 2.614 -15.566 1.00 80.38 108 THR A C 1
ATOM 811 O O . THR A 1 108 ? 6.570 1.776 -16.452 1.00 80.38 108 THR A O 1
ATOM 814 N N . GLY A 1 109 ? 6.945 3.833 -15.613 1.00 76.19 109 GLY A N 1
ATOM 815 C CA . GLY A 1 109 ? 7.795 4.325 -16.691 1.00 76.19 109 GLY A CA 1
ATOM 816 C C . GLY A 1 109 ? 8.784 5.362 -16.176 1.00 76.19 109 GLY A C 1
ATOM 817 O O . GLY A 1 109 ? 8.686 5.830 -15.038 1.00 76.19 109 GLY A O 1
ATOM 818 N N . GLY A 1 110 ? 9.752 5.716 -17.010 1.00 76.06 110 GLY A N 1
ATOM 819 C CA . GLY A 1 110 ? 10.782 6.686 -16.652 1.00 76.06 110 GLY A CA 1
ATOM 820 C C . GLY A 1 110 ? 12.116 6.355 -17.299 1.00 76.06 110 GLY A C 1
ATOM 821 O O . GLY A 1 110 ? 12.157 5.848 -18.418 1.00 76.06 110 GLY A O 1
ATOM 822 N N . THR A 1 111 ? 13.203 6.633 -16.593 1.00 70.12 111 THR A N 1
ATOM 823 C CA . THR A 1 111 ? 14.562 6.445 -17.105 1.00 70.12 111 THR A CA 1
ATOM 824 C C . THR A 1 111 ? 15.388 5.648 -16.108 1.00 70.12 111 THR A C 1
ATOM 826 O O . THR A 1 111 ? 15.421 5.992 -14.926 1.00 70.12 111 THR A O 1
ATOM 829 N N . ILE A 1 112 ? 16.069 4.607 -16.595 1.00 64.69 112 ILE A N 1
ATOM 830 C CA . ILE A 1 112 ? 17.082 3.839 -15.863 1.00 64.69 112 ILE A CA 1
ATOM 831 C C . ILE A 1 112 ? 18.428 4.067 -16.539 1.00 64.69 112 ILE A C 1
ATOM 833 O O . ILE A 1 112 ? 18.630 3.625 -17.669 1.00 64.69 112 ILE A O 1
ATOM 837 N N . GLU A 1 113 ? 19.367 4.711 -15.846 1.00 66.94 113 GLU A N 1
ATOM 838 C CA . GLU A 1 113 ? 20.688 5.041 -16.399 1.00 66.94 113 GLU A CA 1
ATOM 839 C C . GLU A 1 113 ? 20.563 5.953 -17.640 1.00 66.94 113 GLU A C 1
ATOM 841 O O . GLU A 1 113 ? 20.293 7.143 -17.497 1.00 66.94 113 GLU A O 1
ATOM 846 N N . GLN A 1 114 ? 20.748 5.403 -18.847 1.00 60.16 114 GLN A N 1
ATOM 847 C CA . GLN A 1 114 ? 20.559 6.078 -20.143 1.00 60.16 114 GLN A CA 1
ATOM 848 C C . GLN A 1 114 ? 19.380 5.504 -20.949 1.00 60.16 114 GLN A C 1
ATOM 850 O O . GLN A 1 114 ? 19.123 5.939 -22.071 1.00 60.16 114 GLN A O 1
ATOM 855 N N . HIS A 1 115 ? 18.659 4.537 -20.383 1.00 58.47 115 HIS A N 1
ATOM 856 C CA . HIS A 1 115 ? 17.603 3.794 -21.055 1.00 58.47 115 HIS A CA 1
ATOM 857 C C . HIS A 1 115 ? 16.246 4.354 -20.655 1.00 58.47 115 HIS A C 1
ATOM 859 O O . HIS A 1 115 ? 15.931 4.485 -19.467 1.00 58.47 115 HIS A O 1
ATOM 865 N N . LYS A 1 116 ? 15.424 4.674 -21.652 1.00 65.12 116 LYS A N 1
ATOM 866 C CA . LYS A 1 116 ? 14.036 5.053 -21.423 1.00 65.12 116 LYS A CA 1
ATOM 867 C C . LYS A 1 116 ? 13.212 3.780 -21.262 1.00 65.12 116 LYS A C 1
ATOM 869 O O . LYS A 1 116 ? 13.216 2.912 -22.126 1.00 65.12 116 LYS A O 1
ATOM 874 N N . ILE A 1 117 ? 12.492 3.686 -20.156 1.00 66.00 117 ILE A N 1
ATOM 875 C CA . ILE A 1 117 ? 11.476 2.662 -19.957 1.00 66.00 117 ILE A CA 1
ATOM 876 C C . ILE A 1 117 ? 10.146 3.255 -20.383 1.00 66.00 117 ILE A C 1
ATOM 878 O O . ILE A 1 117 ? 9.604 4.143 -19.715 1.00 66.00 117 ILE A O 1
ATOM 882 N N . ASP A 1 118 ? 9.624 2.742 -21.492 1.00 66.50 118 ASP A N 1
ATOM 883 C CA . ASP A 1 118 ? 8.231 2.956 -21.842 1.00 66.50 118 ASP A CA 1
ATOM 884 C C . ASP A 1 118 ? 7.336 2.335 -20.776 1.00 66.50 118 ASP A C 1
ATOM 886 O O . ASP A 1 118 ? 7.646 1.294 -20.191 1.00 66.50 118 ASP A O 1
ATOM 890 N N . TYR A 1 119 ? 6.239 3.027 -20.482 1.00 69.06 119 TYR A N 1
ATOM 891 C CA . TYR A 1 119 ? 5.391 2.653 -19.370 1.00 69.06 119 TYR A CA 1
ATOM 892 C C . TYR A 1 119 ? 4.823 1.245 -19.564 1.00 69.06 119 TYR A C 1
ATOM 894 O O . TYR A 1 119 ? 4.113 0.969 -20.533 1.00 69.06 119 TYR A O 1
ATOM 902 N N . LYS A 1 120 ? 5.109 0.363 -18.608 1.00 74.69 120 LYS A N 1
ATOM 903 C CA . LYS A 1 120 ? 4.678 -1.035 -18.637 1.00 74.69 120 LYS A CA 1
ATOM 904 C C . LYS A 1 120 ? 3.780 -1.354 -17.460 1.00 74.69 120 LYS A C 1
ATOM 906 O O . LYS A 1 120 ? 3.970 -0.851 -16.352 1.00 74.69 120 LYS A O 1
ATOM 911 N N . VAL A 1 121 ? 2.802 -2.212 -17.736 1.00 79.75 121 VAL A N 1
ATOM 912 C CA . VAL A 1 121 ? 1.911 -2.759 -16.718 1.00 79.75 121 VAL A CA 1
ATOM 913 C C . VAL A 1 121 ? 2.598 -3.944 -16.048 1.00 79.75 121 VAL A C 1
ATOM 915 O O . VAL A 1 121 ? 2.972 -4.904 -16.719 1.00 79.75 121 VAL A O 1
ATOM 918 N N . GLY A 1 122 ? 2.747 -3.883 -14.729 1.00 79.56 122 GLY A N 1
ATOM 919 C CA . GLY A 1 122 ? 3.221 -4.981 -13.896 1.00 79.56 122 GLY A CA 1
ATOM 920 C C . GLY A 1 122 ? 2.155 -5.375 -12.884 1.00 79.56 122 GLY A C 1
ATOM 921 O O . GLY A 1 122 ? 1.521 -4.515 -12.284 1.00 79.56 122 GLY A O 1
ATOM 922 N N . PHE A 1 123 ? 1.955 -6.672 -12.667 1.00 85.81 123 PHE A N 1
ATOM 923 C CA . PHE A 1 123 ? 1.141 -7.133 -11.545 1.00 85.81 123 PHE A CA 1
ATOM 924 C C . PHE A 1 123 ? 2.015 -7.317 -10.316 1.00 85.81 123 PHE A C 1
ATOM 926 O O . PHE A 1 123 ? 3.173 -7.736 -10.405 1.00 85.81 123 PHE A O 1
ATOM 933 N N . TYR A 1 124 ? 1.449 -7.011 -9.160 1.00 86.06 124 TYR A N 1
ATOM 934 C CA . TYR A 1 124 ? 2.140 -7.151 -7.896 1.00 86.06 124 TYR A CA 1
ATOM 935 C C . TYR A 1 124 ? 1.186 -7.669 -6.826 1.00 86.06 124 TYR A C 1
ATOM 937 O O . TYR A 1 124 ? -0.040 -7.570 -6.927 1.00 86.06 124 TYR A O 1
ATOM 945 N N . LYS A 1 125 ? 1.777 -8.234 -5.783 1.00 92.12 125 LYS A N 1
ATOM 946 C CA . LYS A 1 125 ? 1.094 -8.559 -4.532 1.00 92.12 125 LYS A CA 1
ATOM 947 C C . LYS A 1 125 ? 1.727 -7.749 -3.415 1.00 92.12 125 LYS A C 1
ATOM 949 O O . LYS A 1 125 ? 2.868 -7.309 -3.540 1.00 92.12 125 LYS A O 1
ATOM 954 N N . GLU A 1 126 ? 1.010 -7.556 -2.327 1.00 93.12 126 GLU A N 1
ATOM 955 C CA . GLU A 1 126 ? 1.486 -6.778 -1.190 1.00 93.12 126 GLU A CA 1
ATOM 956 C C . GLU A 1 126 ? 1.009 -7.377 0.128 1.00 93.12 126 GLU A C 1
ATOM 958 O O . GLU A 1 126 ? -0.048 -8.007 0.208 1.00 93.12 126 GLU A O 1
ATOM 963 N N . ALA A 1 127 ? 1.817 -7.181 1.162 1.00 95.88 127 ALA A N 1
ATOM 964 C CA . ALA A 1 127 ? 1.488 -7.489 2.542 1.00 95.88 127 ALA A CA 1
ATOM 965 C C . ALA A 1 127 ? 1.669 -6.222 3.367 1.00 95.88 127 ALA A C 1
ATOM 967 O O . ALA A 1 127 ? 2.598 -5.444 3.130 1.00 95.88 127 ALA A O 1
ATOM 968 N N . MET A 1 128 ? 0.774 -6.011 4.322 1.00 95.38 128 MET A N 1
ATOM 969 C CA . MET A 1 128 ? 0.730 -4.774 5.089 1.00 95.38 128 MET A CA 1
ATOM 970 C C . MET A 1 128 ? 0.413 -5.024 6.554 1.00 95.38 128 MET A C 1
ATOM 972 O O . MET A 1 128 ? -0.303 -5.962 6.907 1.00 95.38 128 MET A O 1
ATOM 976 N N . ALA A 1 129 ? 0.949 -4.158 7.400 1.00 97.25 129 ALA A N 1
ATOM 977 C CA . ALA A 1 129 ? 0.628 -4.092 8.813 1.00 97.25 129 ALA A CA 1
ATOM 978 C C . ALA A 1 129 ? 0.621 -2.631 9.245 1.00 97.25 129 ALA A C 1
ATOM 980 O O . ALA A 1 129 ? 1.396 -1.816 8.739 1.00 97.25 129 ALA A O 1
ATOM 981 N N . GLY A 1 130 ? -0.253 -2.293 10.182 1.00 96.50 130 GLY A N 1
ATOM 982 C CA . GLY A 1 130 ? -0.410 -0.910 10.581 1.00 96.50 130 GLY A CA 1
ATOM 983 C C . GLY A 1 130 ? -1.180 -0.718 11.869 1.00 96.50 130 GLY A C 1
ATOM 984 O O . GLY A 1 130 ? -1.654 -1.660 12.511 1.00 96.50 130 GLY A O 1
ATOM 985 N N . ILE A 1 131 ? -1.260 0.551 12.240 1.00 96.25 131 ILE A N 1
ATOM 986 C CA . ILE A 1 131 ? -1.946 1.048 13.420 1.00 96.25 131 ILE A CA 1
ATOM 987 C C . ILE A 1 131 ? -2.950 2.095 12.948 1.00 96.25 131 ILE A C 1
ATOM 989 O O . ILE A 1 131 ?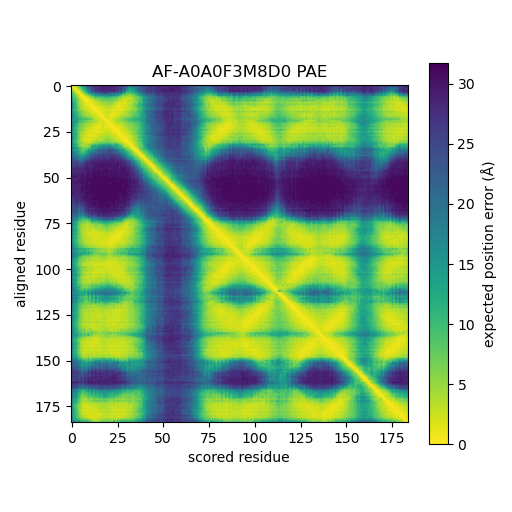 -2.606 2.974 12.163 1.00 96.25 131 ILE A O 1
ATOM 993 N N . SER A 1 132 ? -4.184 1.998 13.426 1.00 94.75 132 SER A N 1
ATOM 994 C CA . SER A 1 132 ? -5.257 2.955 13.165 1.00 94.75 132 SER A CA 1
ATOM 995 C C . SER A 1 132 ? -5.712 3.552 14.490 1.00 94.75 132 SER A C 1
ATOM 997 O O . SER A 1 132 ? -6.065 2.806 15.405 1.00 94.75 132 SER A O 1
ATOM 999 N N . ALA A 1 133 ? -5.684 4.875 14.609 1.00 95.00 133 ALA A N 1
ATOM 1000 C CA . ALA A 1 133 ? -6.131 5.609 15.785 1.00 95.00 133 ALA A CA 1
ATOM 1001 C C . ALA A 1 133 ? -7.361 6.452 15.439 1.00 95.00 133 ALA A C 1
ATOM 1003 O O . ALA A 1 133 ? -7.305 7.296 14.552 1.00 95.00 133 ALA A O 1
ATOM 1004 N N . GLU A 1 134 ? -8.468 6.231 16.138 1.00 93.44 134 GLU A N 1
ATOM 1005 C CA . GLU A 1 134 ? -9.651 7.092 16.102 1.00 93.44 134 GLU A CA 1
ATOM 1006 C C . GLU A 1 134 ? -9.335 8.406 16.829 1.00 93.44 134 GLU A C 1
ATOM 1008 O O . GLU A 1 134 ? -9.026 8.402 18.023 1.00 93.44 134 GLU A O 1
ATOM 1013 N N . VAL A 1 135 ? -9.325 9.517 16.090 1.00 92.44 135 VAL A N 1
ATOM 1014 C CA . VAL A 1 135 ? -8.940 10.839 16.619 1.00 92.44 135 VAL A CA 1
ATOM 1015 C C . VAL A 1 135 ? -10.178 11.627 17.042 1.00 92.44 135 VAL A C 1
ATOM 1017 O O . VAL A 1 135 ? -10.174 12.274 18.088 1.00 92.44 135 VAL A O 1
ATOM 1020 N N . ILE A 1 136 ? -11.231 11.547 16.233 1.00 91.25 136 ILE A N 1
ATOM 1021 C CA . ILE A 1 136 ? -12.586 12.037 16.499 1.00 91.25 136 ILE A CA 1
ATOM 1022 C C . ILE A 1 136 ? -13.573 11.037 15.891 1.00 91.25 136 ILE A C 1
ATOM 1024 O O . ILE A 1 136 ? -13.153 10.154 15.138 1.00 91.25 136 ILE A O 1
ATOM 1028 N N . ASP A 1 137 ? -14.860 11.184 16.210 1.00 87.94 137 ASP A N 1
ATOM 1029 C CA . ASP A 1 137 ? -15.901 10.317 15.653 1.00 87.94 137 ASP A CA 1
ATOM 1030 C C . ASP A 1 137 ? -15.782 10.267 14.124 1.00 87.94 137 ASP A C 1
ATOM 1032 O O . ASP A 1 137 ? -15.537 11.293 13.483 1.00 87.94 137 ASP A O 1
ATOM 1036 N N . GLU A 1 138 ? -15.856 9.058 13.569 1.00 88.19 138 GLU A N 1
ATOM 1037 C CA . GLU A 1 138 ? -15.719 8.771 12.134 1.00 88.19 138 GLU A CA 1
ATOM 1038 C C . GLU A 1 138 ? -14.362 9.107 11.473 1.00 88.19 138 GLU A C 1
ATOM 1040 O O . GLU A 1 138 ? -14.165 8.777 10.301 1.00 88.19 138 GLU A O 1
ATOM 1045 N N . VAL A 1 139 ? -13.382 9.679 12.184 1.00 94.12 139 VAL A N 1
ATOM 1046 C CA . VAL A 1 139 ? -12.071 10.045 11.614 1.00 94.12 139 VAL A CA 1
ATOM 1047 C C . VAL A 1 139 ? -10.934 9.271 12.264 1.00 94.12 139 VAL A C 1
ATOM 1049 O O . VAL A 1 139 ? -10.669 9.361 13.466 1.00 94.12 139 VAL A O 1
ATOM 1052 N N . HIS A 1 140 ? -10.180 8.569 11.424 1.00 93.56 140 HIS A N 1
ATOM 1053 C CA . HIS A 1 140 ? -9.037 7.769 11.831 1.00 93.56 140 HIS A CA 1
ATOM 1054 C C . HIS A 1 140 ? -7.741 8.266 11.196 1.00 93.56 140 HIS A C 1
ATOM 1056 O O . HIS A 1 140 ? -7.708 8.657 10.029 1.00 93.56 140 HIS A O 1
ATOM 1062 N N . LEU A 1 141 ? -6.659 8.195 11.963 1.00 96.75 141 LEU A N 1
ATOM 1063 C CA . LEU A 1 141 ? -5.294 8.323 11.479 1.00 96.75 141 LEU A CA 1
ATOM 1064 C C . LEU A 1 141 ? -4.695 6.923 11.336 1.00 96.75 141 LEU A C 1
ATOM 1066 O O . LEU A 1 141 ? -4.594 6.192 12.323 1.00 96.75 141 LEU A O 1
ATOM 1070 N N . ASP A 1 142 ? -4.269 6.571 10.130 1.00 95.38 142 ASP A N 1
ATOM 1071 C CA . ASP A 1 142 ? -3.676 5.273 9.832 1.00 95.38 142 ASP A CA 1
ATOM 1072 C C . ASP A 1 142 ? -2.180 5.437 9.537 1.00 95.38 142 ASP A C 1
ATOM 1074 O O . ASP A 1 142 ? -1.776 6.233 8.687 1.00 95.38 142 ASP A O 1
ATOM 1078 N N . VAL A 1 143 ? -1.352 4.658 10.231 1.00 97.00 143 VAL A N 1
ATOM 1079 C CA . VAL A 1 143 ? 0.064 4.457 9.908 1.00 97.00 143 VAL A CA 1
ATOM 1080 C C . VAL A 1 143 ? 0.216 3.034 9.403 1.00 97.00 143 VAL A C 1
ATOM 1082 O O . VAL A 1 143 ? -0.055 2.080 10.132 1.00 97.00 143 VAL A O 1
ATOM 1085 N N . GLU A 1 144 ? 0.658 2.884 8.162 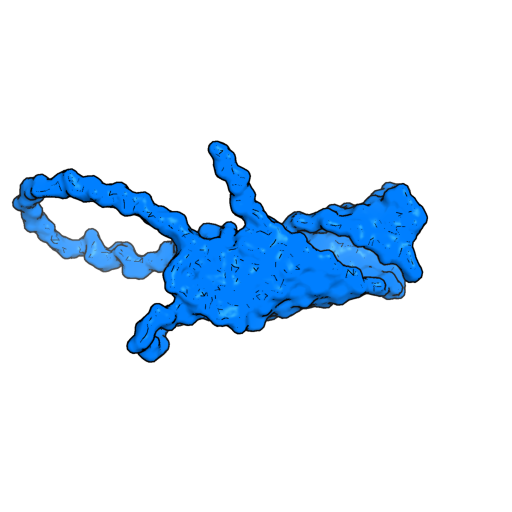1.00 95.44 144 GLU A N 1
ATOM 1086 C CA . GLU A 1 144 ? 0.734 1.591 7.490 1.00 95.44 144 GLU A CA 1
ATOM 1087 C C . GLU A 1 144 ? 2.119 1.375 6.888 1.00 95.44 144 GLU A C 1
ATOM 1089 O O . GLU A 1 144 ? 2.640 2.210 6.147 1.00 95.44 144 GLU A O 1
ATOM 1094 N N . TYR A 1 145 ? 2.701 0.222 7.194 1.00 95.06 145 TYR A N 1
ATOM 1095 C CA . TYR A 1 145 ? 3.864 -0.306 6.505 1.00 95.06 145 TYR A CA 1
ATOM 1096 C C . TYR A 1 145 ? 3.413 -1.354 5.491 1.00 95.06 145 TYR A C 1
ATOM 1098 O O . TYR A 1 145 ? 2.642 -2.259 5.823 1.00 95.06 145 TYR A O 1
ATOM 1106 N N . ARG A 1 146 ? 3.937 -1.266 4.268 1.00 92.00 146 ARG A N 1
ATOM 1107 C CA . ARG A 1 146 ? 3.691 -2.242 3.204 1.00 92.00 146 ARG A CA 1
ATOM 1108 C C . ARG A 1 146 ? 4.990 -2.759 2.620 1.00 92.00 146 ARG A C 1
ATOM 1110 O O . ARG A 1 146 ? 5.940 -2.001 2.415 1.00 92.00 146 ARG A O 1
ATOM 1117 N N . TYR A 1 147 ? 4.968 -4.035 2.270 1.00 90.69 147 TYR A N 1
ATOM 1118 C CA . TYR A 1 147 ? 5.933 -4.643 1.374 1.00 90.69 147 TYR A CA 1
ATOM 1119 C C . TYR A 1 147 ? 5.236 -5.060 0.083 1.00 90.69 147 TYR A C 1
ATOM 1121 O O . TYR A 1 147 ? 4.204 -5.733 0.123 1.00 90.69 147 TYR A O 1
ATOM 1129 N N . MET A 1 148 ? 5.790 -4.643 -1.050 1.00 87.88 148 MET A N 1
ATOM 1130 C CA . MET A 1 148 ? 5.250 -4.881 -2.384 1.00 87.88 148 MET A CA 1
ATOM 1131 C C . MET A 1 148 ? 6.196 -5.798 -3.152 1.00 87.88 148 MET A C 1
ATOM 1133 O O . MET A 1 148 ? 7.376 -5.484 -3.301 1.00 87.88 148 MET A O 1
ATOM 1137 N N . TRP A 1 149 ? 5.660 -6.899 -3.672 1.00 85.88 149 TRP A N 1
ATOM 1138 C CA . TRP A 1 149 ? 6.362 -7.787 -4.593 1.00 85.88 149 TRP A CA 1
ATOM 1139 C C . TRP A 1 149 ? 6.011 -7.410 -6.026 1.00 85.88 149 TRP A C 1
ATOM 1141 O O . TRP A 1 149 ? 4.994 -7.878 -6.549 1.00 85.88 149 TRP A O 1
ATOM 1151 N N . ILE A 1 150 ? 6.808 -6.537 -6.637 1.00 75.94 150 ILE A N 1
ATOM 1152 C CA . ILE A 1 150 ? 6.546 -6.029 -7.985 1.00 75.94 150 ILE A CA 1
ATOM 1153 C C . ILE A 1 150 ? 7.245 -6.940 -8.988 1.00 75.94 150 ILE A C 1
ATOM 1155 O O . ILE A 1 150 ? 8.469 -7.056 -8.989 1.00 75.94 150 ILE A O 1
ATOM 1159 N N . GLY A 1 151 ? 6.448 -7.592 -9.840 1.00 62.94 151 GLY A N 1
ATOM 1160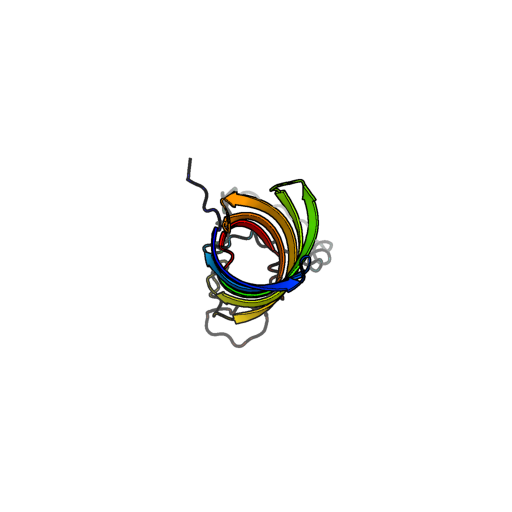 C CA . GLY A 1 151 ? 6.965 -8.417 -10.925 1.00 62.94 151 GLY A CA 1
ATOM 1161 C C . GLY A 1 151 ? 7.890 -7.620 -11.842 1.00 62.94 151 GLY A C 1
ATOM 1162 O O . GLY A 1 151 ? 7.733 -6.411 -12.017 1.00 62.94 151 GLY A O 1
ATOM 1163 N N . SER A 1 152 ? 8.874 -8.303 -12.414 1.00 58.22 152 SER A N 1
ATOM 1164 C CA . SER A 1 152 ? 9.953 -7.628 -13.112 1.00 58.22 152 SER A CA 1
ATOM 1165 C C . SER A 1 152 ? 9.496 -6.860 -14.347 1.00 58.22 152 SER A C 1
ATOM 1167 O O . SER A 1 152 ? 8.752 -7.378 -15.179 1.00 58.22 152 SER A O 1
ATOM 1169 N N . ILE A 1 153 ? 10.001 -5.636 -14.491 1.00 61.03 153 ILE A N 1
ATOM 1170 C CA . ILE A 1 153 ? 9.742 -4.789 -15.657 1.00 61.03 153 ILE A CA 1
ATOM 1171 C C . ILE A 1 153 ? 10.935 -4.895 -16.605 1.00 61.03 153 ILE A C 1
ATOM 1173 O O . ILE A 1 153 ? 12.087 -4.792 -16.183 1.00 61.03 153 ILE A O 1
ATOM 1177 N N . THR A 1 154 ? 10.662 -5.121 -17.889 1.00 55.34 154 THR A N 1
ATOM 1178 C CA . THR A 1 154 ? 11.684 -5.119 -18.940 1.00 55.34 154 THR A CA 1
ATOM 1179 C C . THR A 1 154 ? 11.889 -3.695 -19.456 1.00 55.34 154 THR A C 1
ATOM 1181 O O . THR A 1 154 ? 10.948 -3.072 -19.946 1.00 55.34 154 THR A O 1
ATOM 1184 N N . GLY A 1 155 ? 13.103 -3.155 -19.344 1.00 52.31 155 GLY A N 1
ATOM 1185 C CA . GLY A 1 155 ? 13.467 -1.879 -19.978 1.00 52.31 155 GLY A CA 1
ATOM 1186 C C . GLY A 1 155 ? 13.739 -2.039 -21.479 1.00 52.31 155 GLY A C 1
ATOM 1187 O O . GLY A 1 155 ? 14.047 -3.145 -21.923 1.00 52.31 155 GLY A O 1
ATOM 1188 N N . GLU A 1 156 ? 13.607 -0.960 -22.253 1.00 54.75 156 GLU A N 1
ATOM 1189 C CA . GLU A 1 156 ? 13.956 -0.923 -23.682 1.00 54.75 156 GLU A CA 1
ATOM 1190 C C . GLU A 1 156 ? 15.262 -0.152 -23.893 1.00 54.75 156 GLU A C 1
ATOM 1192 O O . GLU A 1 156 ? 15.511 0.855 -23.228 1.00 54.75 156 GLU A O 1
ATOM 1197 N N . ASP A 1 157 ? 16.104 -0.637 -24.809 1.00 48.97 157 ASP A N 1
ATOM 1198 C CA . ASP A 1 157 ? 17.307 0.074 -25.232 1.00 48.97 157 ASP A CA 1
ATOM 1199 C C . ASP A 1 157 ? 16.966 1.022 -26.386 1.00 48.97 157 ASP A C 1
ATOM 1201 O O . ASP A 1 157 ? 16.429 0.608 -27.415 1.00 48.97 157 ASP A O 1
ATOM 1205 N N . VAL A 1 158 ? 17.249 2.312 -26.210 1.00 51.75 158 VAL A N 1
ATOM 1206 C CA . VAL A 1 158 ? 16.993 3.331 -27.229 1.00 51.75 158 VAL A CA 1
ATOM 1207 C C . VAL A 1 158 ? 18.297 3.597 -27.967 1.00 51.75 158 VAL A C 1
ATOM 1209 O O . VAL A 1 158 ? 19.035 4.510 -27.594 1.00 51.75 158 VAL A O 1
ATOM 1212 N N . LYS A 1 159 ? 18.546 2.810 -29.026 1.00 47.47 159 LYS A N 1
ATOM 1213 C CA . LYS A 1 159 ? 19.237 3.214 -30.273 1.00 47.47 159 LYS A CA 1
ATOM 1214 C C . LYS A 1 159 ? 19.342 2.052 -31.274 1.00 47.47 159 LYS A C 1
ATOM 1216 O O . LYS A 1 159 ? 20.213 1.197 -31.160 1.00 47.47 159 LYS A O 1
ATOM 1221 N N . ASP A 1 160 ? 18.481 2.084 -32.292 1.00 47.69 160 ASP A N 1
ATOM 1222 C CA . ASP A 1 160 ? 18.689 1.546 -33.652 1.00 47.69 160 ASP A CA 1
ATOM 1223 C C . ASP A 1 160 ? 19.238 0.111 -33.828 1.00 47.69 160 ASP A C 1
ATOM 1225 O O . ASP A 1 160 ? 19.814 -0.202 -34.873 1.00 47.69 160 ASP A O 1
ATOM 1229 N N . LYS A 1 161 ? 19.040 -0.805 -32.871 1.00 44.84 161 LYS A N 1
ATOM 1230 C CA . LYS A 1 161 ? 19.382 -2.227 -33.046 1.00 44.84 161 LYS A CA 1
ATOM 1231 C C . LYS A 1 161 ? 18.216 -3.152 -32.688 1.00 44.84 161 LYS A C 1
ATOM 1233 O O . LYS A 1 161 ? 17.573 -2.937 -31.663 1.00 44.84 161 LYS A O 1
ATOM 1238 N N . PRO A 1 162 ? 17.939 -4.182 -33.512 1.00 43.88 162 PRO A N 1
ATOM 1239 C CA . PRO A 1 162 ? 16.981 -5.218 -33.158 1.00 43.88 162 PRO A CA 1
ATOM 1240 C C . PRO A 1 162 ? 17.475 -6.044 -31.956 1.00 43.88 162 PRO A C 1
ATOM 1242 O O . PRO A 1 162 ? 18.672 -6.200 -31.730 1.00 43.88 162 PRO A O 1
ATOM 1245 N N . TYR A 1 163 ? 16.487 -6.507 -31.194 1.00 54.09 163 TYR A N 1
ATOM 1246 C CA . TYR A 1 163 ? 16.504 -7.048 -29.834 1.00 54.09 163 TYR A CA 1
ATOM 1247 C C . TYR A 1 163 ? 17.428 -8.243 -29.591 1.00 54.09 163 TYR A C 1
ATOM 1249 O O . TYR A 1 163 ? 17.250 -9.252 -30.256 1.00 54.09 163 TYR A O 1
ATOM 1257 N N . ASP A 1 164 ? 18.256 -8.194 -28.538 1.00 46.22 164 ASP A N 1
ATOM 1258 C CA . ASP A 1 164 ? 18.905 -9.411 -28.011 1.00 46.22 164 ASP A CA 1
ATOM 1259 C C . ASP A 1 164 ? 19.011 -9.501 -26.471 1.00 46.22 164 ASP A C 1
ATOM 1261 O O . ASP A 1 164 ? 19.173 -10.603 -25.958 1.00 46.22 164 ASP A O 1
ATOM 1265 N N . ASN A 1 165 ? 18.871 -8.414 -25.690 1.00 48.09 165 ASN A N 1
ATOM 1266 C CA . ASN A 1 165 ? 19.069 -8.477 -24.229 1.00 48.09 165 ASN A CA 1
ATOM 1267 C C . ASN A 1 165 ? 18.045 -7.661 -23.421 1.00 48.09 165 ASN A C 1
ATOM 1269 O O . ASN A 1 165 ? 18.241 -6.479 -23.147 1.00 48.09 165 ASN A O 1
ATOM 1273 N N . PHE A 1 166 ? 16.973 -8.316 -22.967 1.00 54.56 166 PHE A N 1
ATOM 1274 C CA . PHE A 1 166 ? 16.078 -7.755 -21.951 1.00 54.56 166 PHE A CA 1
ATOM 1275 C C . PHE A 1 166 ? 16.722 -7.874 -20.566 1.00 54.56 166 PHE A C 1
ATOM 1277 O O . PHE A 1 166 ? 16.922 -8.982 -20.067 1.00 54.56 166 PHE A O 1
ATOM 1284 N N . LYS A 1 167 ? 17.017 -6.742 -19.914 1.00 57.69 167 LYS A N 1
ATOM 1285 C CA . LYS A 1 167 ? 17.420 -6.746 -18.503 1.00 57.69 167 LYS A CA 1
ATOM 1286 C C . LYS A 1 167 ? 16.178 -6.709 -17.618 1.00 57.69 167 LYS A C 1
ATOM 1288 O O . LYS A 1 167 ? 15.376 -5.779 -17.669 1.00 57.69 167 LYS A O 1
ATOM 1293 N N . THR A 1 168 ? 16.028 -7.763 -16.832 1.00 59.06 168 THR A N 1
ATOM 1294 C CA . THR A 1 168 ? 14.957 -7.937 -15.855 1.00 59.06 168 THR A CA 1
ATOM 1295 C C . THR A 1 168 ? 15.318 -7.172 -14.583 1.00 59.06 168 THR A C 1
ATOM 1297 O O . THR A 1 168 ? 16.352 -7.455 -13.978 1.00 59.06 168 THR A O 1
ATOM 1300 N N . TYR A 1 169 ? 14.487 -6.212 -14.173 1.00 63.34 169 TYR A N 1
ATOM 1301 C CA . TYR A 1 169 ? 14.667 -5.480 -12.914 1.00 63.34 169 TYR A CA 1
ATOM 1302 C C . TYR A 1 169 ? 13.663 -5.965 -11.870 1.00 63.34 169 TYR A C 1
ATOM 1304 O O . TYR A 1 169 ? 12.463 -5.976 -12.140 1.00 63.34 169 TYR A O 1
ATOM 1312 N N . ASP A 1 170 ? 14.146 -6.354 -10.689 1.00 66.62 170 ASP A N 1
ATOM 1313 C CA . ASP A 1 170 ? 13.299 -6.577 -9.516 1.00 66.62 170 ASP A CA 1
ATOM 1314 C C . ASP A 1 170 ? 13.029 -5.227 -8.833 1.00 66.62 170 ASP A C 1
ATOM 1316 O O . ASP A 1 170 ? 13.957 -4.472 -8.536 1.00 66.62 170 ASP A O 1
ATOM 1320 N N . LEU A 1 171 ? 11.749 -4.905 -8.644 1.00 71.12 171 LEU A N 1
ATOM 1321 C CA . LEU A 1 171 ? 11.281 -3.643 -8.073 1.00 71.12 171 LEU A CA 1
ATOM 1322 C C . LEU A 1 171 ? 10.556 -3.855 -6.739 1.00 71.12 171 LEU A C 1
ATOM 1324 O O . LEU A 1 171 ? 9.716 -3.037 -6.359 1.00 71.12 171 LEU A O 1
ATOM 1328 N N . ASN A 1 172 ? 10.855 -4.944 -6.022 1.00 80.69 172 ASN A N 1
ATOM 1329 C CA . ASN A 1 172 ? 10.341 -5.144 -4.671 1.00 80.69 172 ASN A CA 1
ATOM 1330 C C . ASN A 1 172 ? 10.607 -3.906 -3.805 1.00 80.69 172 ASN A C 1
ATOM 1332 O O . ASN A 1 172 ? 11.710 -3.356 -3.784 1.00 80.69 172 ASN A O 1
ATOM 1336 N N . GLY A 1 173 ? 9.576 -3.460 -3.093 1.00 79.44 173 GLY A N 1
ATOM 1337 C CA . GLY A 1 173 ? 9.577 -2.150 -2.458 1.00 79.44 173 GLY A CA 1
ATOM 1338 C C . GLY A 1 173 ? 8.983 -2.169 -1.062 1.00 79.44 173 GLY A C 1
ATOM 1339 O O . GLY A 1 173 ? 8.037 -2.900 -0.772 1.00 79.44 173 GLY A O 1
ATOM 1340 N N . HIS A 1 174 ? 9.529 -1.313 -0.205 1.00 86.25 174 HIS A N 1
ATOM 1341 C CA . HIS A 1 174 ? 8.960 -0.995 1.097 1.00 86.25 174 HIS A CA 1
ATOM 1342 C C . HIS A 1 174 ? 8.319 0.387 1.028 1.00 86.25 174 HIS A C 1
ATOM 1344 O O . HIS A 1 174 ? 8.936 1.328 0.530 1.00 86.25 174 HIS A O 1
ATOM 1350 N N . THR A 1 175 ? 7.109 0.534 1.559 1.00 85.31 175 THR A N 1
ATOM 1351 C CA . THR A 1 175 ? 6.463 1.845 1.691 1.00 85.31 175 THR A CA 1
ATOM 1352 C C . THR A 1 175 ? 5.970 2.043 3.111 1.00 85.31 175 THR A C 1
ATOM 1354 O O . THR A 1 175 ? 5.373 1.132 3.684 1.00 85.31 175 THR A O 1
ATOM 1357 N N . LEU A 1 176 ? 6.170 3.243 3.646 1.00 91.38 176 LEU A N 1
ATOM 1358 C CA . LEU A 1 176 ? 5.525 3.710 4.865 1.00 91.38 176 LEU A CA 1
ATOM 1359 C C . LEU A 1 176 ? 4.545 4.815 4.476 1.00 91.38 176 LEU A C 1
ATOM 1361 O O . LEU A 1 176 ? 4.936 5.764 3.797 1.00 91.38 176 LEU A O 1
ATOM 1365 N N . SER A 1 177 ? 3.287 4.694 4.885 1.00 91.38 177 SER A N 1
ATOM 1366 C CA . SER A 1 177 ? 2.260 5.698 4.618 1.00 91.38 177 SER A CA 1
ATOM 1367 C C . SER A 1 177 ? 1.584 6.175 5.891 1.00 91.38 177 SER A C 1
ATOM 1369 O O . SER A 1 177 ? 1.346 5.398 6.814 1.00 91.38 177 SER A O 1
ATOM 1371 N N . LEU A 1 178 ? 1.243 7.460 5.880 1.00 95.31 178 LEU A N 1
ATOM 1372 C CA . LEU A 1 178 ? 0.354 8.107 6.830 1.00 95.31 178 LEU A CA 1
ATOM 1373 C C . LEU A 1 178 ? -0.894 8.547 6.062 1.00 95.31 178 LEU A C 1
ATOM 1375 O O . LEU A 1 178 ? -0.769 9.240 5.051 1.00 95.31 178 LEU A O 1
ATOM 1379 N N . SER A 1 179 ? -2.078 8.161 6.523 1.00 94.31 179 SER A N 1
ATOM 1380 C CA . SER A 1 179 ? -3.346 8.545 5.900 1.00 94.31 179 SER A CA 1
ATOM 1381 C C . SER A 1 179 ? -4.385 8.979 6.926 1.00 94.31 179 SER A C 1
ATOM 1383 O O . SER A 1 179 ? -4.345 8.601 8.096 1.00 94.31 179 SER A O 1
ATOM 1385 N N . VAL A 1 180 ? -5.327 9.797 6.459 1.00 96.00 180 VAL A N 1
ATOM 1386 C CA . VAL A 1 180 ? -6.546 10.152 7.187 1.00 96.00 180 VAL A CA 1
ATOM 1387 C C . VAL A 1 180 ? -7.697 9.408 6.525 1.00 96.00 180 VAL A C 1
ATOM 1389 O O . VAL A 1 180 ? -7.873 9.503 5.309 1.00 96.00 180 VAL A O 1
ATOM 1392 N N . ARG A 1 181 ? -8.463 8.656 7.311 1.00 93.81 181 ARG A N 1
ATOM 1393 C CA . ARG A 1 181 ? -9.613 7.874 6.856 1.00 93.81 181 ARG A CA 1
ATOM 1394 C C . ARG A 1 181 ? -10.887 8.422 7.482 1.00 93.81 181 ARG A C 1
ATOM 1396 O O . ARG A 1 181 ? -10.954 8.571 8.697 1.00 93.81 181 ARG A O 1
ATOM 1403 N N . PHE A 1 182 ? -11.892 8.646 6.645 1.00 92.88 182 PHE A N 1
ATOM 1404 C CA . PHE A 1 182 ? -13.243 9.021 7.052 1.00 92.88 182 PHE A CA 1
ATOM 1405 C C . PHE A 1 182 ? -14.156 7.799 6.902 1.00 92.88 182 PHE A C 1
ATOM 1407 O O . PHE A 1 182 ? -14.132 7.149 5.855 1.00 92.88 182 PHE A O 1
ATOM 1414 N N . SER A 1 183 ? -14.917 7.471 7.940 1.00 87.19 183 SER A N 1
ATOM 1415 C CA . SER A 1 183 ? -15.941 6.422 7.939 1.00 87.19 183 SER A CA 1
ATOM 1416 C C . SER A 1 183 ? -17.316 7.088 7.849 1.00 87.19 183 SER A C 1
ATOM 1418 O O . SER A 1 183 ? -17.527 8.092 8.507 1.00 87.19 183 SER A O 1
ATOM 1420 N N . PHE A 1 184 ? -18.229 6.569 7.033 1.00 82.62 184 PHE A N 1
ATOM 1421 C CA . PHE A 1 184 ? -19.588 7.097 6.858 1.00 82.62 184 PHE A CA 1
ATOM 1422 C C . PHE A 1 184 ? -20.575 5.959 6.585 1.00 82.62 184 PHE A C 1
ATOM 1424 O O . PHE A 1 184 ? -20.103 4.847 6.239 1.00 82.62 184 PHE A O 1
#

Radius of gyration: 23.3 Å; Cα contacts (8 Å, |Δi|>4): 371; chains: 1; bounding box: 76×38×57 Å

Nearest PDB structures (foldseek):
  1p4t-assembly1_A  TM=8.205E-01  e=7.564E-04  Neisseria meningitidis
  1bxw-assembly1_A  TM=7.013E-01  e=3.264E-03  Escherichia coli BL21(DE3)
  3nb3-assembly1_A  TM=8.627E-01  e=7.489E-02  Escherichia coli K-12
  9fzc-assembly2_B  TM=7.039E-01  e=2.777E-02  Escherichia coli K-12
  4rdt-assembly2_B  TM=1.985E-01  e=5.144E+00  Neisseria meningitidis MC58

Mean predicted aligned error: 13.68 Å

InterPro domains:
  IPR011250 Outer membrane protein/outer membrane enzyme PagP, beta-barrel [SSF56925] (5-184)
  IPR027385 Outer membrane protein, beta-barrel domain [PF13505] (5-182)

Solvent-accessible surface area (backbone atoms only — not comparable to full-atom values): 10772 Å² total; per-residue (Å²): 134,78,85,74,91,68,58,50,67,56,68,56,70,53,68,48,71,83,48,100,43,36,35,40,33,44,32,43,36,40,39,40,52,47,65,66,79,82,79,76,74,77,70,83,81,73,78,82,77,83,86,76,85,83,90,83,90,81,84,86,81,93,71,88,69,82,68,69,73,70,73,65,50,35,41,31,38,32,43,35,39,36,44,37,40,38,39,57,76,45,75,62,84,56,35,31,37,35,38,36,41,34,41,33,42,33,43,38,28,40,35,52,56,92,27,52,26,70,70,41,82,32,56,30,39,35,44,35,41,34,40,38,32,53,78,49,91,54,32,30,44,34,41,37,41,36,42,36,48,35,50,64,52,70,53,45,83,85,72,101,66,88,89,87,78,75,56,75,40,82,57,62,42,78,49,80,47,78,48,80,44,80,61,132